Protein AF-A0A958UMC2-F1 (afdb_monomer)

Nearest PDB structures (foldseek):
  6tav-assembly1_B  TM=2.657E-01  e=3.139E-02  Homo sapiens
  4ziq-assembly1_A-2  TM=2.762E-01  e=7.095E-02  Escherichia coli K-12
  2yn3-assembly1_A  TM=3.071E-01  e=1.869E-01  Salmonella enterica subsp. enterica serovar Typhimurium str. LT2
  6tpu-assembly2_B  TM=2.311E-01  e=1.869E-01  Homo sapiens
  7ne1-assembly1_B  TM=2.227E-01  e=1.869E-01  Mus musculus

Sequence (307 aa):
MKTKILYTAFLLVLFFQMGCTEPYVIETVGYESVLVVESTITDEMKPQVVKLSRTSTLDNADVLTEYNASVTVVGNNGDNFSFSQDNETGFYVSNQSFSAQPNVSYTLKIVTQDGKQYTSSAVTLPPSVEMDEVFGERIVSPTEGKDGVQVLVNTEDPTGNAKYFRYEYEETYKIVAPNPSPYTAEIINFDDEWYTFDVILTPREPEIICYSTEYSTGINQTATTELNENRVVRFPVNYLSKLDAKMQTRYSILVKQYVQSVEAYTFYKIVKELGSVGSLLSQGQPGYVTGNMVSEANPNEKVLGFF

Mean predicted aligned error: 9.85 Å

Foldseek 3Di:
DVVVVVVVVVVVVVVVVPDDDDPPDPDPDDDDWFKAWAFDAAQDQFWGWIWIFIDDPPVDPDTGGFADKWKWKAKPVGDIWTWDQDPPPRITTTPGGDHADAPIWIKMWIQGPVGWIKIFDTDGAFDDWDWDDWDWDADDDPPVVAGFIFIWTKTADPPLRQWKKWKKKKKKAKDFDPDFDQWDWDWPPQDPVVRDTDIDTDGDDTDGIDMDMDIDDAIQMDGCPPPPGSMDGGRTDDTDGPPHSRPPPDMDMDMDMGRDDPLVRVLSVLVRVQVVPPDPPDNPPNDQRDERMATPVDRPRHHHYYD

Structure (mmCIF, N/CA/C/O backbone):
data_AF-A0A958UMC2-F1
#
_entry.id   AF-A0A958UMC2-F1
#
loop_
_atom_site.group_PDB
_atom_site.id
_atom_site.type_symbol
_atom_site.label_atom_id
_atom_site.label_alt_id
_atom_site.label_comp_id
_atom_site.label_asym_id
_atom_site.label_entity_id
_atom_site.label_seq_id
_atom_site.pdbx_PDB_ins_code
_atom_site.Cartn_x
_atom_site.Cartn_y
_atom_site.Cartn_z
_atom_site.occupancy
_atom_site.B_iso_or_equiv
_atom_site.auth_seq_id
_atom_site.auth_comp_id
_atom_site.auth_asym_id
_atom_site.auth_atom_id
_atom_site.pdbx_PDB_model_num
ATOM 1 N N . MET A 1 1 ? -25.222 57.456 -44.351 1.00 58.03 1 MET A N 1
ATOM 2 C CA . MET A 1 1 ? -25.595 57.518 -42.915 1.00 58.03 1 MET A CA 1
ATOM 3 C C . MET A 1 1 ? -25.820 56.142 -42.293 1.00 58.03 1 MET A C 1
ATOM 5 O O . MET A 1 1 ? -25.198 55.879 -41.276 1.00 58.03 1 MET A O 1
ATOM 9 N N . LYS A 1 2 ? -26.617 55.245 -42.899 1.00 61.38 2 LYS A N 1
ATOM 10 C CA . LYS A 1 2 ? -26.928 53.911 -42.336 1.00 61.38 2 LYS A CA 1
ATOM 11 C C . LYS A 1 2 ? -25.700 53.021 -42.065 1.00 61.38 2 LYS A C 1
ATOM 13 O O . LYS A 1 2 ? -25.634 52.394 -41.019 1.00 61.38 2 LYS A O 1
ATOM 18 N N . THR A 1 3 ? -24.692 53.041 -42.938 1.00 64.38 3 THR A N 1
ATOM 19 C CA . THR A 1 3 ? -23.451 52.261 -42.767 1.00 64.38 3 THR A CA 1
ATOM 20 C C . THR A 1 3 ? -22.603 52.750 -41.592 1.00 64.38 3 THR A C 1
ATOM 22 O O . THR A 1 3 ? -22.096 51.938 -40.834 1.00 64.38 3 THR A O 1
ATOM 25 N N . LYS A 1 4 ? -22.502 54.072 -41.378 1.00 71.62 4 LYS A N 1
ATOM 26 C CA . LYS A 1 4 ? -21.743 54.639 -40.247 1.00 71.62 4 LYS A CA 1
ATOM 27 C C . LYS A 1 4 ? -22.374 54.294 -38.893 1.00 71.62 4 LYS A C 1
ATOM 29 O O . LYS A 1 4 ? -21.633 54.021 -37.964 1.00 71.62 4 LYS A O 1
ATOM 34 N N . ILE A 1 5 ? -23.709 54.251 -38.820 1.00 76.44 5 ILE A N 1
ATOM 35 C CA . ILE A 1 5 ? -24.464 53.849 -37.618 1.00 76.44 5 ILE A CA 1
ATOM 36 C C . ILE A 1 5 ? -24.268 52.356 -37.315 1.00 76.44 5 ILE A C 1
ATOM 38 O O . ILE A 1 5 ? -24.163 51.970 -36.156 1.00 76.44 5 ILE A O 1
ATOM 42 N N . LEU A 1 6 ? -24.175 51.519 -38.354 1.00 76.88 6 LEU A N 1
ATOM 43 C CA . LEU A 1 6 ? -23.917 50.088 -38.198 1.00 76.88 6 LEU A CA 1
ATOM 44 C C . LEU A 1 6 ? -22.504 49.822 -37.653 1.00 76.88 6 LEU A C 1
ATOM 46 O O . LEU A 1 6 ? -22.342 49.005 -36.753 1.00 76.88 6 LEU A O 1
ATOM 50 N N . TYR A 1 7 ? -21.494 50.552 -38.142 1.00 78.81 7 TYR A N 1
ATOM 51 C CA . TYR A 1 7 ? -20.122 50.433 -37.639 1.00 78.81 7 TYR A CA 1
ATOM 52 C C . TYR A 1 7 ? -19.973 50.944 -36.202 1.00 78.81 7 TYR A C 1
ATOM 54 O O . TYR A 1 7 ? -19.285 50.301 -35.415 1.00 78.81 7 TYR A O 1
ATOM 62 N N . THR A 1 8 ? -20.635 52.043 -35.818 1.00 79.88 8 THR A N 1
ATOM 63 C CA . THR A 1 8 ? -20.623 52.494 -34.415 1.00 79.88 8 THR A CA 1
ATOM 64 C C . THR A 1 8 ? -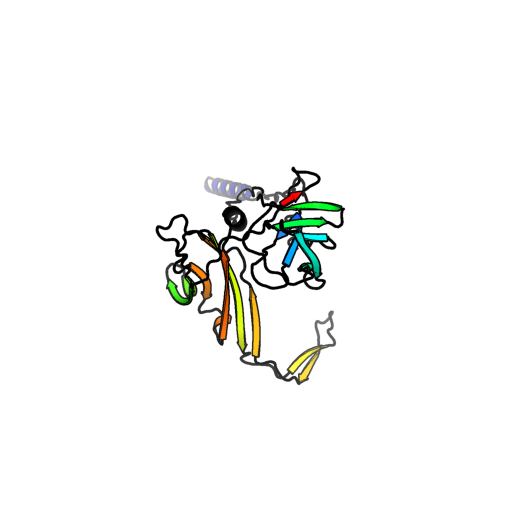21.381 51.549 -33.490 1.00 79.88 8 THR A C 1
ATOM 66 O O . THR A 1 8 ? -20.910 51.312 -32.384 1.00 79.88 8 THR A O 1
ATOM 69 N N . ALA A 1 9 ? -22.497 50.958 -33.929 1.00 81.56 9 ALA A N 1
ATOM 70 C CA . ALA A 1 9 ? -23.203 49.939 -33.149 1.00 81.56 9 ALA A CA 1
ATOM 71 C C . ALA A 1 9 ? -22.350 48.672 -32.956 1.00 81.56 9 ALA A C 1
ATOM 73 O O . ALA A 1 9 ? -22.287 48.138 -31.852 1.00 81.56 9 ALA A O 1
ATOM 74 N N . PHE A 1 10 ? -21.636 48.233 -33.997 1.00 81.25 10 PHE A N 1
ATOM 75 C CA . PHE A 1 10 ? -20.725 47.089 -33.916 1.00 81.25 10 PHE A CA 1
ATOM 76 C C . PHE A 1 10 ? -19.535 47.357 -32.980 1.00 81.25 10 PHE A C 1
ATOM 78 O O . PHE A 1 10 ? -19.178 46.502 -32.174 1.00 81.25 10 PHE A O 1
ATOM 85 N N . LEU A 1 11 ? -18.968 48.568 -33.024 1.00 79.75 11 LEU A N 1
ATOM 86 C CA . LEU A 1 11 ? -17.875 48.974 -32.135 1.00 79.75 11 LEU A CA 1
ATOM 87 C C . LEU A 1 11 ? -18.323 49.062 -30.663 1.00 79.75 11 LEU A C 1
ATOM 89 O O . LEU A 1 11 ? -17.559 48.711 -29.768 1.00 79.75 11 LEU A O 1
ATOM 93 N N . LEU A 1 12 ? -19.568 49.489 -30.414 1.00 78.88 12 LEU A N 1
ATOM 94 C CA . LEU A 1 12 ? -20.142 49.565 -29.067 1.00 78.88 12 LEU A CA 1
ATOM 95 C C . LEU A 1 12 ? -20.364 48.166 -28.470 1.00 78.88 12 LEU A C 1
ATOM 97 O O . LEU A 1 12 ? -20.070 47.947 -27.300 1.00 78.88 12 LEU A O 1
ATOM 101 N N . VAL A 1 13 ? -20.827 47.207 -29.280 1.00 78.88 13 VAL A N 1
ATOM 102 C CA . VAL A 1 13 ? -21.007 45.803 -28.863 1.00 78.88 13 VAL A CA 1
ATOM 103 C C . VAL A 1 13 ? -19.663 45.128 -28.572 1.00 78.88 13 VAL A C 1
ATOM 105 O O . VAL A 1 13 ? -19.578 44.347 -27.627 1.00 78.88 13 VAL A O 1
ATOM 108 N N . LEU A 1 14 ? -18.602 45.467 -29.315 1.00 73.38 14 LEU A N 1
ATOM 109 C CA . LEU A 1 14 ? -17.248 44.987 -29.017 1.00 73.38 14 LEU A CA 1
ATOM 110 C C . LEU A 1 14 ? -16.717 45.515 -27.673 1.00 73.38 14 LEU A C 1
ATOM 112 O O . LEU A 1 14 ? -16.013 44.794 -26.974 1.00 73.38 14 LEU A O 1
ATOM 116 N N . PHE A 1 15 ? -17.079 46.742 -27.287 1.00 69.50 15 PHE A N 1
ATOM 117 C CA . PHE A 1 15 ? -16.660 47.332 -26.010 1.00 69.50 15 PHE A CA 1
ATOM 118 C C . PHE A 1 15 ? -17.326 46.669 -24.792 1.00 69.50 15 PHE A C 1
ATOM 120 O O . PHE A 1 15 ? -16.710 46.587 -23.733 1.00 69.50 15 PHE A O 1
ATOM 127 N N . PHE A 1 16 ? -18.543 46.132 -24.940 1.00 65.88 16 PHE A N 1
ATOM 128 C CA . PHE A 1 16 ? -19.238 45.398 -23.871 1.00 65.88 16 PHE A CA 1
ATOM 129 C C . PHE A 1 16 ? -18.662 44.000 -23.590 1.00 65.88 16 PHE A C 1
ATOM 131 O O . PHE A 1 16 ? -19.038 43.379 -22.601 1.00 65.88 16 PHE A O 1
ATOM 138 N N . GLN A 1 17 ? -17.748 43.506 -24.431 1.00 69.31 17 GLN A N 1
ATOM 139 C CA . GLN A 1 17 ? -17.068 42.219 -24.236 1.00 69.31 17 GLN A CA 1
ATOM 140 C C . GLN A 1 17 ? -15.783 42.352 -23.393 1.00 69.31 17 GLN A C 1
ATOM 142 O O . GLN A 1 17 ? -15.176 41.343 -23.048 1.00 69.31 17 GLN A O 1
ATOM 147 N N . MET A 1 18 ? -15.367 43.572 -23.022 1.00 68.19 18 MET A N 1
ATOM 148 C CA . MET A 1 18 ? -14.237 43.811 -22.111 1.00 68.19 18 MET A CA 1
ATOM 149 C C . MET A 1 18 ? -14.703 43.852 -20.649 1.00 68.19 18 MET A C 1
ATOM 151 O O . MET A 1 18 ? -14.524 44.844 -19.947 1.00 68.19 18 MET A O 1
ATOM 155 N N . GLY A 1 19 ? -15.350 42.782 -20.191 1.00 71.31 19 GLY A N 1
ATOM 156 C CA . GLY A 1 19 ? -15.584 42.565 -18.767 1.00 71.31 19 GLY A CA 1
ATOM 157 C C . GLY A 1 19 ? -14.367 41.876 -18.161 1.00 71.31 19 GLY A C 1
ATOM 158 O O . GLY A 1 19 ? -14.073 40.739 -18.521 1.00 71.31 19 GLY A O 1
ATOM 159 N N . CYS A 1 20 ? -13.656 42.539 -17.250 1.00 69.81 20 CYS A N 1
ATOM 160 C CA . CYS A 1 20 ? -12.701 41.847 -16.391 1.00 69.81 20 CYS A CA 1
ATOM 161 C C . CYS A 1 20 ? -13.491 40.913 -15.471 1.00 69.81 20 CYS A C 1
ATOM 163 O O . CYS A 1 20 ? -14.292 41.371 -14.659 1.00 69.81 20 CYS A O 1
ATOM 165 N N . THR A 1 21 ? -13.289 39.608 -15.608 1.00 69.00 21 THR A N 1
ATOM 166 C CA . THR A 1 21 ? -13.751 38.652 -14.605 1.00 69.00 21 THR A CA 1
ATOM 167 C C . THR A 1 21 ? -12.791 38.736 -13.428 1.00 69.00 21 THR A C 1
ATOM 169 O O . THR A 1 21 ? -11.626 38.360 -13.565 1.00 69.00 21 THR A O 1
ATOM 172 N N . GLU A 1 22 ? -13.245 39.257 -12.291 1.00 67.75 22 GLU A N 1
ATOM 173 C CA . GLU A 1 22 ? -12.471 39.131 -11.058 1.00 67.75 22 GLU A CA 1
ATOM 174 C C . GLU A 1 22 ? -12.405 37.646 -10.676 1.00 67.75 22 GLU A C 1
ATOM 176 O O . GLU A 1 22 ? -13.447 36.978 -10.651 1.00 67.75 22 GLU A O 1
ATOM 181 N N . PRO A 1 23 ? -11.205 37.090 -10.432 1.00 62.16 23 PRO A N 1
ATOM 182 C CA . PRO A 1 23 ? -11.093 35.724 -9.955 1.00 62.16 23 PRO A CA 1
ATOM 183 C C . PRO A 1 23 ? -11.782 35.626 -8.594 1.00 62.16 23 PRO A C 1
ATOM 185 O O . PRO A 1 23 ? -11.454 36.358 -7.661 1.00 62.16 23 PRO A O 1
ATOM 188 N N . TYR A 1 24 ? -12.753 34.722 -8.489 1.00 68.38 24 TYR A N 1
ATOM 189 C CA . TYR A 1 24 ? -13.383 34.405 -7.217 1.00 68.38 24 TYR A CA 1
ATOM 190 C C . TYR A 1 24 ? -12.339 33.738 -6.317 1.00 68.38 24 TYR A C 1
ATOM 192 O O . TYR A 1 24 ? -11.907 32.617 -6.591 1.00 68.38 24 TYR A O 1
ATOM 200 N N . VAL A 1 25 ? -11.913 34.432 -5.263 1.00 60.81 25 VAL A N 1
ATOM 201 C CA . VAL A 1 25 ? -11.053 33.842 -4.236 1.00 60.81 25 VAL A CA 1
ATOM 202 C C . VAL A 1 25 ? -11.933 32.900 -3.424 1.00 60.81 25 VAL A C 1
ATOM 204 O O . VAL A 1 25 ? -12.865 33.339 -2.752 1.00 60.81 25 VAL A O 1
ATOM 207 N N . ILE A 1 26 ? -11.680 31.595 -3.525 1.00 59.00 26 ILE A N 1
ATOM 208 C CA . ILE A 1 26 ? -12.353 30.623 -2.666 1.00 59.00 26 ILE A CA 1
ATOM 209 C C . ILE A 1 26 ? -11.808 30.830 -1.255 1.00 59.00 26 ILE A C 1
ATOM 211 O O . ILE A 1 26 ? -10.740 30.336 -0.911 1.00 59.00 26 ILE A O 1
ATOM 215 N N . GLU A 1 27 ? -12.536 31.579 -0.433 1.00 53.03 27 GLU A N 1
ATOM 216 C CA . GLU A 1 27 ? -12.272 31.617 1.000 1.00 53.03 27 GLU A CA 1
ATOM 217 C C . GLU A 1 27 ? -12.625 30.243 1.582 1.00 53.03 27 GLU A C 1
ATOM 219 O O . GLU A 1 27 ? -13.790 29.836 1.614 1.00 53.03 27 GLU A O 1
ATOM 224 N N . THR A 1 28 ? -11.614 29.489 2.015 1.00 55.94 28 THR A N 1
ATOM 225 C CA . THR A 1 28 ? -11.825 28.228 2.726 1.00 55.94 28 THR A CA 1
ATOM 226 C C . THR A 1 28 ? -12.449 28.538 4.085 1.00 55.94 28 THR A C 1
ATOM 228 O O . THR A 1 28 ? -11.763 28.948 5.023 1.00 55.94 28 THR A O 1
ATOM 231 N N . VAL A 1 29 ? -13.765 28.377 4.197 1.00 54.19 29 VAL A N 1
ATOM 232 C CA . VAL A 1 29 ? -14.485 28.559 5.459 1.00 54.19 29 VAL A CA 1
ATOM 233 C C . VAL A 1 29 ? -14.096 27.422 6.407 1.00 54.19 29 VAL A C 1
ATOM 235 O O . VAL A 1 29 ? -14.585 26.308 6.262 1.00 54.19 29 VAL A O 1
ATOM 238 N N . GLY A 1 30 ? -13.211 27.710 7.365 1.00 64.69 30 GLY A N 1
ATOM 239 C CA . GLY A 1 30 ? -12.845 26.818 8.470 1.00 64.69 30 GLY A CA 1
ATOM 240 C C . GLY A 1 30 ? -12.116 25.541 8.041 1.00 64.69 30 GLY A C 1
ATOM 241 O O . GLY A 1 30 ? -12.739 24.524 7.754 1.00 64.69 30 GLY A O 1
ATOM 242 N N . TYR A 1 31 ? -10.783 25.562 8.063 1.00 70.38 31 TYR A N 1
ATOM 243 C CA . TYR A 1 31 ? -9.988 24.339 7.965 1.00 70.38 31 TYR A CA 1
ATOM 244 C C . TYR A 1 31 ? -9.922 23.653 9.337 1.00 70.38 31 TYR A C 1
ATOM 246 O O . TYR A 1 31 ? -9.455 24.234 10.318 1.00 70.38 31 TYR A O 1
ATOM 254 N N . GLU A 1 32 ? -10.394 22.411 9.393 1.00 76.94 32 GLU A N 1
ATOM 255 C CA . GLU A 1 32 ? -10.213 21.509 10.527 1.00 76.94 32 GLU A CA 1
ATOM 256 C C . GLU A 1 32 ? -9.166 20.461 10.138 1.00 76.94 32 GLU A C 1
ATOM 258 O O . GLU A 1 32 ? -9.334 19.736 9.153 1.00 76.94 32 GLU A O 1
ATOM 263 N N . SER A 1 33 ? -8.073 20.395 10.899 1.00 84.62 33 SER A N 1
ATOM 264 C CA . SER A 1 33 ? -7.033 19.388 10.692 1.00 84.62 33 SER A CA 1
ATOM 265 C C . SER A 1 33 ? -7.517 18.038 11.214 1.00 84.62 33 SER A C 1
ATOM 267 O O . SER A 1 33 ? -7.684 17.847 12.421 1.00 84.62 33 SER A O 1
ATOM 269 N N . VAL A 1 34 ? -7.748 17.100 10.301 1.00 89.50 34 VAL A N 1
ATOM 270 C CA . VAL A 1 34 ? -8.303 15.778 10.598 1.00 89.50 34 VAL A CA 1
ATOM 271 C C . VAL A 1 34 ? -7.194 14.736 10.527 1.00 89.50 34 VAL A C 1
ATOM 273 O O . VAL A 1 34 ? -6.396 14.748 9.590 1.00 89.50 34 VAL A O 1
ATOM 276 N N . LEU A 1 35 ? -7.140 13.839 11.518 1.00 92.31 35 LEU A N 1
ATOM 277 C CA . LEU A 1 35 ? -6.233 12.690 11.493 1.00 92.31 35 LEU A CA 1
ATOM 278 C C . LEU A 1 35 ? -6.680 11.705 10.410 1.00 92.31 35 LEU A C 1
ATOM 280 O O . LEU A 1 35 ? -7.852 11.334 10.347 1.00 92.31 35 LEU A O 1
ATOM 284 N N . VAL A 1 36 ? -5.731 11.285 9.584 1.00 92.44 36 VAL A N 1
ATOM 285 C CA . VAL A 1 36 ? -5.880 10.283 8.534 1.00 92.44 36 VAL A CA 1
ATOM 286 C C . VAL A 1 36 ? -5.070 9.054 8.934 1.00 92.44 36 VAL A C 1
ATOM 288 O O . VAL A 1 36 ? -3.871 9.144 9.200 1.00 92.44 36 VAL A O 1
ATOM 291 N N . VAL A 1 37 ? -5.736 7.905 8.986 1.00 94.44 37 VAL A N 1
ATOM 292 C CA . VAL A 1 37 ? -5.152 6.620 9.372 1.00 94.44 37 VAL A CA 1
ATOM 293 C C . VAL A 1 37 ? -5.225 5.661 8.191 1.00 94.44 37 VAL A C 1
ATOM 295 O O . VAL A 1 37 ? -6.306 5.307 7.727 1.00 94.44 37 VAL A O 1
ATOM 298 N N . GLU A 1 38 ? -4.077 5.203 7.711 1.00 92.44 38 GLU A N 1
ATOM 299 C CA . GLU A 1 38 ? -4.001 4.142 6.709 1.00 92.44 38 GLU A CA 1
ATOM 300 C C . GLU A 1 38 ? -3.275 2.947 7.319 1.00 92.44 38 GLU A C 1
ATOM 302 O O . GLU A 1 38 ? -2.087 3.009 7.645 1.00 92.44 38 GLU A O 1
ATOM 307 N N . SER A 1 39 ? -3.998 1.845 7.494 1.00 92.06 39 SER A N 1
ATOM 308 C CA . SER A 1 39 ? -3.430 0.598 7.987 1.00 92.06 39 SER A CA 1
ATOM 309 C C . SER A 1 39 ? -4.042 -0.587 7.251 1.00 92.06 39 SER A C 1
ATOM 311 O O . SER A 1 39 ? -5.193 -0.567 6.827 1.00 92.06 39 SER A O 1
ATOM 313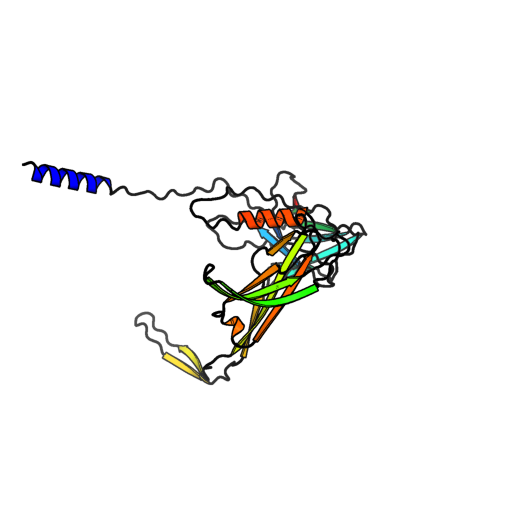 N N . THR A 1 40 ? -3.242 -1.623 7.038 1.00 93.25 40 THR A N 1
ATOM 314 C CA . THR A 1 40 ? -3.714 -2.923 6.566 1.00 93.25 40 THR A CA 1
ATOM 315 C C . THR A 1 40 ? -2.856 -3.966 7.259 1.00 93.25 40 THR A C 1
ATOM 317 O O . THR A 1 40 ? -1.706 -4.186 6.881 1.00 93.25 40 THR A O 1
ATOM 320 N N . ILE A 1 41 ? -3.405 -4.581 8.304 1.00 94.88 41 ILE A N 1
ATOM 321 C CA . ILE A 1 41 ? -2.752 -5.690 8.998 1.00 94.88 41 ILE A CA 1
ATOM 322 C C . ILE A 1 41 ? -3.091 -6.986 8.268 1.00 94.88 41 ILE A C 1
ATOM 324 O O . ILE A 1 41 ? -4.249 -7.250 7.952 1.00 94.88 41 ILE A O 1
ATOM 328 N N . THR A 1 42 ? -2.069 -7.788 7.995 1.00 95.00 42 THR A N 1
ATOM 329 C CA . THR A 1 42 ? -2.182 -9.006 7.181 1.00 95.00 42 THR A CA 1
ATOM 330 C C . THR A 1 42 ? -1.945 -10.269 8.005 1.00 95.00 42 THR A C 1
ATOM 332 O O . THR A 1 42 ? -1.447 -10.219 9.131 1.00 95.00 42 THR A O 1
ATOM 335 N N . ASP A 1 43 ? -2.293 -11.417 7.434 1.00 94.06 43 ASP A N 1
ATOM 336 C CA . ASP A 1 43 ? -1.969 -12.756 7.934 1.00 94.06 43 ASP A CA 1
ATOM 337 C C . ASP A 1 43 ? -0.535 -13.205 7.573 1.00 94.06 43 ASP A C 1
ATOM 339 O O . ASP A 1 43 ? -0.118 -14.315 7.904 1.00 94.06 43 ASP A O 1
ATOM 343 N N . GLU A 1 44 ? 0.264 -12.328 6.962 1.00 94.62 44 GLU A N 1
ATOM 344 C CA . GLU A 1 44 ? 1.675 -12.569 6.675 1.00 94.62 44 GLU A CA 1
ATOM 345 C C . GLU A 1 44 ? 2.555 -12.259 7.896 1.00 94.62 44 GLU A C 1
ATOM 347 O O . GLU A 1 44 ? 2.400 -11.227 8.552 1.00 94.62 44 GLU A O 1
ATOM 352 N N . MET A 1 45 ? 3.517 -13.136 8.196 1.00 96.69 45 MET A N 1
ATOM 353 C CA . MET A 1 45 ? 4.446 -12.966 9.318 1.00 96.69 45 MET A CA 1
ATOM 354 C C . MET A 1 45 ? 5.546 -11.948 8.986 1.00 96.69 45 MET A C 1
ATOM 356 O O . MET A 1 45 ? 6.639 -12.320 8.557 1.00 96.69 45 MET A O 1
ATOM 360 N N . LYS A 1 46 ? 5.266 -10.659 9.194 1.00 96.38 46 LYS A N 1
ATOM 361 C CA . LYS A 1 46 ? 6.200 -9.558 8.903 1.00 96.38 46 LYS A CA 1
ATOM 362 C C . LYS A 1 46 ? 6.009 -8.368 9.849 1.00 96.38 46 LYS A C 1
ATOM 364 O O . LYS A 1 46 ? 5.022 -8.336 10.589 1.00 96.38 46 LYS A O 1
ATOM 369 N N . PRO A 1 47 ? 6.923 -7.380 9.852 1.00 96.69 47 PRO A N 1
ATOM 370 C CA . PRO A 1 47 ? 6.642 -6.087 10.457 1.00 96.69 47 PRO A CA 1
ATOM 371 C C . PRO A 1 47 ? 5.452 -5.443 9.741 1.00 96.69 47 PRO A C 1
ATOM 373 O O . PRO A 1 47 ? 5.467 -5.268 8.522 1.00 96.69 47 PRO A O 1
ATOM 376 N N . GLN A 1 48 ? 4.404 -5.137 10.494 1.00 97.00 48 GLN A N 1
ATOM 377 C CA . GLN A 1 48 ? 3.203 -4.497 9.968 1.00 97.00 48 GLN A CA 1
ATOM 378 C C . GLN A 1 48 ? 3.375 -2.977 10.024 1.00 97.00 48 GLN A C 1
ATOM 380 O O . GLN A 1 48 ? 4.145 -2.464 10.841 1.00 97.00 48 GLN A O 1
ATOM 385 N N . VAL A 1 49 ? 2.653 -2.254 9.168 1.00 96.62 49 VAL A N 1
ATOM 386 C CA . VAL A 1 49 ? 2.822 -0.805 8.996 1.00 96.62 49 VAL A CA 1
ATOM 387 C C . VAL A 1 49 ? 1.502 -0.070 9.224 1.00 96.62 49 VAL A C 1
ATOM 389 O O . VAL A 1 49 ? 0.441 -0.494 8.763 1.00 96.62 49 VAL A O 1
ATOM 392 N N . VAL A 1 50 ? 1.583 1.057 9.924 1.00 97.00 50 VAL A N 1
ATOM 393 C CA . VAL A 1 50 ? 0.508 2.035 10.102 1.00 97.00 50 VAL A CA 1
ATOM 394 C C . VAL A 1 50 ? 1.035 3.386 9.629 1.00 97.00 50 VAL A C 1
ATOM 396 O O . VAL A 1 50 ? 2.078 3.852 10.086 1.00 97.00 50 VAL A O 1
ATOM 399 N N . LYS A 1 51 ? 0.327 4.033 8.709 1.00 95.50 51 LYS A N 1
ATOM 400 C CA . LYS A 1 51 ? 0.665 5.376 8.236 1.00 95.50 51 LYS A CA 1
ATOM 401 C C . LYS A 1 51 ? -0.309 6.366 8.851 1.00 95.50 51 LYS A C 1
ATOM 403 O O . LYS A 1 51 ? -1.523 6.176 8.768 1.00 95.50 51 LYS A O 1
ATOM 408 N N . LEU A 1 52 ? 0.234 7.409 9.467 1.00 95.62 52 LEU A N 1
ATOM 409 C CA . LEU A 1 52 ? -0.539 8.481 10.078 1.00 95.62 52 LEU A CA 1
ATOM 410 C C . LEU A 1 52 ? -0.204 9.799 9.394 1.00 95.62 52 LEU A C 1
ATOM 412 O O . LEU A 1 52 ? 0.966 10.160 9.255 1.00 95.62 52 LEU A O 1
ATOM 416 N N . SER A 1 53 ? -1.233 10.526 8.989 1.00 93.81 53 SER A N 1
ATOM 417 C CA . SER A 1 53 ? -1.092 11.852 8.399 1.00 93.81 53 SER A CA 1
ATOM 418 C C . SER A 1 53 ? -2.242 12.766 8.809 1.00 93.81 53 SER A C 1
ATOM 420 O O . SER A 1 53 ? -3.189 12.355 9.479 1.00 93.81 53 SER A O 1
ATOM 422 N N . ARG A 1 54 ? -2.149 14.038 8.441 1.00 91.19 54 ARG A N 1
ATOM 423 C CA . ARG A 1 54 ? -3.178 15.055 8.635 1.00 91.19 54 ARG A CA 1
ATOM 424 C C . ARG A 1 54 ? -3.639 15.565 7.281 1.00 91.19 54 ARG A C 1
ATOM 426 O O . ARG A 1 54 ? -2.849 15.674 6.344 1.00 91.19 54 ARG A O 1
ATOM 433 N N . THR A 1 55 ? -4.920 15.911 7.188 1.00 87.31 55 THR A N 1
ATOM 434 C CA . THR A 1 55 ? -5.434 16.651 6.029 1.00 87.31 55 THR A CA 1
ATOM 435 C C . THR A 1 55 ? -4.682 17.969 5.875 1.00 87.31 55 THR A C 1
ATOM 437 O O . THR A 1 55 ? -4.246 18.539 6.868 1.00 87.31 55 THR A O 1
ATOM 440 N N . SER A 1 56 ? -4.543 18.489 4.661 1.00 83.00 56 SER A N 1
ATOM 441 C CA . SER A 1 56 ? -3.980 19.817 4.391 1.00 83.00 56 SER A CA 1
ATOM 442 C C . SER A 1 56 ? -5.051 20.747 3.811 1.00 83.00 56 SER A C 1
ATOM 444 O O . SER A 1 56 ? -6.158 20.319 3.469 1.00 83.00 56 SER A O 1
ATOM 446 N N . THR A 1 57 ? -4.760 22.047 3.759 1.00 78.62 57 THR A N 1
ATOM 447 C CA . THR A 1 57 ? -5.583 22.997 3.002 1.00 78.62 57 THR A CA 1
ATOM 448 C C . THR A 1 57 ? -5.407 22.760 1.504 1.00 78.62 57 THR A C 1
ATOM 450 O O . THR A 1 57 ? -4.399 22.209 1.076 1.00 78.62 57 THR A O 1
ATOM 453 N N . LEU A 1 58 ? -6.363 23.216 0.690 1.00 69.38 58 LEU A N 1
ATOM 454 C CA . LEU A 1 58 ? -6.297 23.055 -0.768 1.00 69.38 58 LEU A CA 1
ATOM 455 C C . LEU A 1 58 ? -5.030 23.677 -1.384 1.00 69.38 58 LEU A C 1
ATOM 457 O O . LEU A 1 58 ? -4.507 23.160 -2.366 1.00 69.38 58 LEU A O 1
ATOM 461 N N . ASP A 1 59 ? -4.528 24.757 -0.783 1.00 74.50 59 ASP A N 1
ATOM 462 C CA . ASP A 1 59 ? -3.327 25.464 -1.2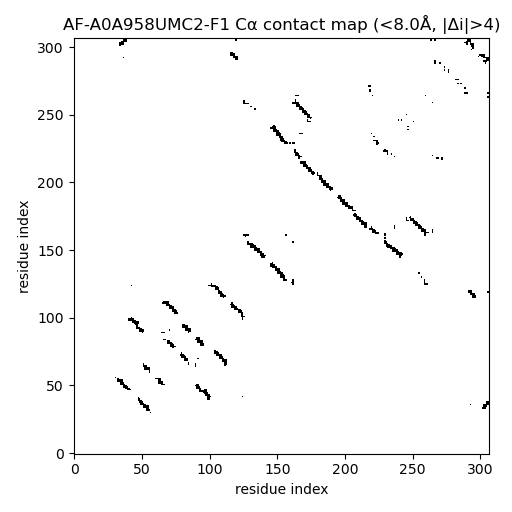40 1.00 74.50 59 ASP A CA 1
ATOM 463 C C . ASP A 1 59 ? -2.023 24.727 -0.898 1.00 74.50 59 ASP A C 1
ATOM 465 O O . ASP A 1 59 ? -0.958 25.100 -1.389 1.00 74.50 59 ASP A O 1
ATOM 469 N N . ASN A 1 60 ? -2.090 23.698 -0.046 1.00 75.06 60 ASN A N 1
ATOM 470 C CA . ASN A 1 60 ? -0.940 22.911 0.365 1.00 75.06 60 ASN A CA 1
ATOM 471 C C . ASN A 1 60 ? -1.060 21.469 -0.149 1.00 75.06 60 ASN A C 1
ATOM 473 O O . ASN A 1 60 ? -1.840 20.665 0.365 1.00 75.06 60 ASN A O 1
ATOM 477 N N . ALA A 1 61 ? -0.247 21.149 -1.155 1.00 69.62 61 ALA A N 1
ATOM 478 C CA . ALA A 1 61 ? -0.192 19.825 -1.767 1.00 69.62 61 ALA A CA 1
ATOM 479 C C . ALA A 1 61 ? 0.644 18.803 -0.970 1.00 69.62 61 ALA A C 1
ATOM 481 O O . ALA A 1 61 ? 0.659 17.626 -1.334 1.00 69.62 61 ALA A O 1
ATOM 482 N N . ASP A 1 62 ? 1.339 19.225 0.089 1.00 79.69 62 ASP A N 1
ATOM 483 C CA . ASP A 1 62 ? 2.215 18.346 0.857 1.00 79.69 62 ASP A CA 1
ATOM 484 C C . ASP A 1 62 ? 1.415 17.412 1.775 1.00 79.69 62 ASP A C 1
ATOM 486 O O . ASP A 1 62 ? 0.446 17.805 2.433 1.00 79.69 62 ASP A O 1
ATOM 490 N N . VAL A 1 63 ? 1.866 16.158 1.869 1.00 79.44 63 VAL A N 1
ATOM 491 C CA . VAL A 1 63 ? 1.340 15.193 2.839 1.00 79.44 63 VAL A CA 1
ATOM 492 C C . VAL A 1 63 ? 1.920 15.512 4.215 1.00 79.44 63 VAL A C 1
ATOM 494 O O . VAL A 1 63 ? 3.124 15.404 4.440 1.00 79.44 63 VAL A O 1
ATOM 497 N N . LEU A 1 64 ? 1.054 15.883 5.156 1.00 89.31 64 LEU A N 1
ATOM 498 C CA . LEU A 1 64 ? 1.450 16.218 6.522 1.00 89.31 64 LEU A CA 1
ATOM 499 C C . LEU A 1 64 ? 1.517 14.949 7.382 1.00 89.31 64 LEU A C 1
ATOM 501 O O . LEU A 1 64 ? 0.507 14.529 7.939 1.00 89.31 64 LEU A O 1
ATOM 505 N N . THR A 1 65 ? 2.683 14.314 7.486 1.00 92.25 65 THR A N 1
ATOM 506 C CA . THR A 1 65 ? 2.877 13.131 8.348 1.00 92.25 65 THR A CA 1
ATOM 507 C C . THR A 1 65 ? 2.713 13.482 9.831 1.00 92.25 65 THR A C 1
ATOM 509 O O . THR A 1 65 ? 3.249 14.487 10.302 1.00 92.25 65 THR A O 1
ATOM 512 N N . GLU A 1 66 ? 1.999 12.641 10.584 1.00 93.12 66 GLU A N 1
ATOM 513 C CA . GLU A 1 66 ? 1.884 12.771 12.041 1.00 93.12 66 GLU A CA 1
ATOM 514 C C . GLU A 1 66 ? 3.107 12.118 12.705 1.00 93.12 66 GLU A C 1
ATOM 516 O O . GLU A 1 66 ? 3.342 10.921 12.542 1.00 93.12 66 GLU A O 1
ATOM 521 N N . TYR A 1 67 ? 3.888 12.895 13.459 1.00 93.81 67 TYR A N 1
ATOM 522 C CA . TYR A 1 67 ? 5.080 12.413 14.165 1.00 93.81 67 TYR A CA 1
ATOM 523 C C . TYR A 1 67 ? 4.842 12.240 15.666 1.00 93.81 67 TYR A C 1
ATOM 525 O O . TYR A 1 67 ? 3.969 12.876 16.254 1.00 93.81 67 TYR A O 1
ATOM 533 N N . ASN A 1 68 ? 5.663 11.398 16.303 1.00 93.88 68 ASN A N 1
ATOM 534 C CA . ASN A 1 68 ? 5.689 11.186 17.758 1.00 93.88 68 ASN A CA 1
ATOM 535 C C . ASN A 1 68 ? 4.370 10.694 18.394 1.00 93.88 68 ASN A C 1
ATOM 537 O O . ASN A 1 68 ? 4.173 10.849 19.600 1.00 93.88 68 ASN A O 1
ATOM 541 N N . ALA A 1 69 ? 3.469 10.086 17.622 1.00 95.69 69 ALA A N 1
ATOM 542 C CA . ALA A 1 69 ? 2.335 9.343 18.158 1.00 95.69 69 ALA A CA 1
ATOM 543 C C . ALA A 1 69 ? 2.763 7.992 18.767 1.00 95.69 69 ALA A C 1
ATOM 545 O O . ALA A 1 69 ? 3.719 7.357 18.325 1.00 95.69 69 ALA A O 1
ATOM 546 N N . SER A 1 70 ? 2.020 7.524 19.767 1.00 96.88 70 SER A N 1
ATOM 547 C CA . SER A 1 70 ? 2.079 6.149 20.263 1.00 96.88 70 SER A CA 1
ATOM 548 C C . SER A 1 70 ? 1.027 5.315 19.543 1.00 96.88 70 SER A C 1
ATOM 550 O O . SER A 1 70 ? -0.163 5.620 19.624 1.00 96.88 70 SER A O 1
ATOM 552 N N . VAL A 1 71 ? 1.459 4.272 18.837 1.00 97.81 71 VAL A N 1
ATOM 553 C CA . VAL A 1 71 ? 0.588 3.410 18.029 1.00 97.81 71 VAL A CA 1
ATOM 554 C C . VAL A 1 71 ? 0.659 1.984 18.550 1.00 97.81 71 VAL A C 1
ATOM 556 O O . VAL A 1 71 ? 1.737 1.445 18.813 1.00 97.81 71 VAL A O 1
ATOM 559 N N . THR A 1 72 ? -0.500 1.368 18.758 1.00 97.81 72 THR A N 1
ATOM 560 C CA . THR A 1 72 ? -0.601 0.025 19.330 1.00 97.81 72 THR A CA 1
ATOM 561 C C . THR A 1 72 ? -1.783 -0.736 18.741 1.00 97.81 72 THR A C 1
ATOM 563 O O . THR A 1 72 ? -2.883 -0.200 18.657 1.00 97.81 72 THR A O 1
ATOM 566 N N . VAL A 1 73 ? -1.582 -2.003 18.383 1.00 97.88 73 VAL A N 1
ATOM 567 C CA . VAL A 1 73 ? -2.654 -2.926 17.980 1.00 97.88 73 VAL A CA 1
ATOM 568 C C . VAL A 1 73 ? -2.890 -3.933 19.100 1.00 97.88 73 VAL A C 1
ATOM 570 O O . VAL A 1 73 ? -1.956 -4.596 19.547 1.00 97.88 73 VAL A O 1
ATOM 573 N N . VAL A 1 74 ? -4.136 -4.048 19.560 1.00 97.50 74 VAL A N 1
ATOM 574 C CA . VAL A 1 74 ? -4.537 -4.928 20.669 1.00 97.50 74 VAL A CA 1
ATOM 575 C C . VAL A 1 74 ? -5.491 -6.000 20.156 1.00 97.50 74 VAL A C 1
ATOM 577 O O . VAL A 1 74 ? -6.484 -5.674 19.510 1.00 97.50 74 VAL A O 1
ATOM 580 N N . GLY A 1 75 ? -5.207 -7.265 20.457 1.00 96.62 75 GLY A N 1
ATOM 581 C CA . GLY A 1 75 ? -6.089 -8.401 20.191 1.00 96.62 75 GLY A CA 1
ATOM 582 C C . GLY A 1 75 ? -6.983 -8.739 21.389 1.00 96.62 75 GLY A C 1
ATOM 583 O O . GLY A 1 75 ? -6.590 -8.584 22.547 1.00 96.62 75 GLY A O 1
ATOM 584 N N . ASN A 1 76 ? -8.188 -9.258 21.140 1.00 96.50 76 ASN A N 1
ATOM 585 C CA . ASN A 1 76 ? -9.092 -9.735 22.202 1.00 96.50 76 ASN A CA 1
ATOM 586 C C . ASN A 1 76 ? -8.589 -10.994 22.939 1.00 96.50 76 ASN A C 1
ATOM 588 O O . ASN A 1 76 ? -9.125 -11.352 23.986 1.00 96.50 76 ASN A O 1
ATOM 592 N N . ASN A 1 77 ? -7.562 -11.652 22.407 1.00 93.50 77 ASN A N 1
ATOM 593 C CA . ASN A 1 77 ? -6.834 -12.761 23.022 1.00 93.50 77 ASN A CA 1
ATOM 594 C C . ASN A 1 77 ? -5.743 -12.303 24.013 1.00 93.50 77 ASN A C 1
ATOM 596 O O . ASN A 1 77 ? -5.086 -13.148 24.618 1.00 93.50 77 ASN A O 1
ATOM 600 N N . GLY A 1 78 ? -5.555 -10.990 24.191 1.00 92.75 78 GLY A N 1
ATOM 601 C CA . GLY A 1 78 ? -4.511 -10.410 25.038 1.00 92.75 78 GLY A CA 1
ATOM 602 C C . GLY A 1 78 ? -3.241 -10.008 24.286 1.00 92.75 78 GLY A C 1
ATOM 603 O O . GLY A 1 78 ? -2.320 -9.492 24.919 1.00 92.75 78 GLY A O 1
ATOM 604 N N . ASP A 1 79 ? -3.191 -10.201 22.963 1.00 94.38 79 ASP A N 1
ATOM 605 C CA . ASP A 1 79 ? -2.077 -9.733 22.143 1.00 94.38 79 ASP A CA 1
ATOM 606 C C . ASP A 1 79 ? -1.957 -8.209 22.198 1.00 94.38 79 ASP A C 1
ATOM 608 O O . ASP A 1 79 ? -2.950 -7.476 22.183 1.00 94.38 79 ASP A O 1
ATOM 612 N N . ASN A 1 80 ? -0.719 -7.725 22.225 1.00 97.00 80 ASN A N 1
ATOM 613 C CA . ASN A 1 80 ? -0.415 -6.305 22.238 1.00 97.00 80 ASN A CA 1
ATOM 614 C C . ASN A 1 80 ? 0.849 -6.045 21.411 1.00 97.00 80 ASN A C 1
ATOM 616 O O . ASN A 1 80 ? 1.943 -6.476 21.780 1.00 97.00 80 ASN A O 1
ATOM 620 N N . PHE A 1 81 ? 0.684 -5.347 20.290 1.00 97.62 81 PHE A N 1
ATOM 621 C CA . PHE A 1 81 ? 1.749 -5.018 19.351 1.00 97.62 81 PHE A CA 1
ATOM 622 C C . PHE A 1 81 ? 1.981 -3.511 19.344 1.00 97.62 81 PHE A C 1
ATOM 624 O O . PHE A 1 81 ? 1.147 -2.749 18.857 1.00 97.62 81 PHE A O 1
ATOM 631 N N . SER A 1 82 ? 3.126 -3.079 19.866 1.00 97.75 82 SER A N 1
ATOM 632 C CA . SER A 1 82 ? 3.556 -1.679 19.803 1.00 97.75 82 SER A CA 1
ATOM 633 C C . SER A 1 82 ? 4.333 -1.393 18.520 1.00 97.75 82 SER A C 1
ATOM 635 O O . SER A 1 82 ? 5.044 -2.261 18.004 1.00 97.75 82 SER A O 1
ATOM 637 N N . PHE A 1 83 ? 4.216 -0.161 18.033 1.00 98.12 83 PHE A N 1
ATOM 638 C CA . PHE A 1 83 ? 4.868 0.312 16.817 1.00 98.12 83 PHE A CA 1
ATOM 639 C C . PHE A 1 83 ? 5.830 1.455 17.144 1.00 98.12 83 PHE A C 1
ATOM 641 O O . PHE A 1 83 ? 5.552 2.272 18.024 1.00 98.12 83 PHE A O 1
ATOM 648 N N . SER A 1 84 ? 6.938 1.521 16.412 1.00 97.31 84 SER A N 1
ATOM 649 C CA . SER A 1 84 ? 7.901 2.620 16.464 1.00 97.31 84 SER A CA 1
ATOM 650 C C . SER A 1 84 ? 7.903 3.370 15.142 1.00 97.31 84 SER A C 1
ATOM 652 O O . SER A 1 84 ? 7.729 2.772 14.081 1.00 97.31 84 SER A O 1
ATOM 654 N N . GLN A 1 85 ? 8.093 4.683 15.212 1.00 96.75 85 GLN A N 1
ATOM 655 C CA . GLN A 1 85 ? 8.203 5.513 14.023 1.00 96.75 85 GLN A CA 1
ATOM 656 C C . GLN A 1 85 ? 9.553 5.289 13.338 1.00 96.75 85 GLN A C 1
ATOM 658 O O . GLN A 1 85 ? 10.603 5.365 13.976 1.00 96.75 85 GLN A O 1
ATOM 663 N N . ASP A 1 86 ? 9.508 5.022 12.040 1.00 94.69 86 ASP A N 1
ATOM 664 C CA . ASP A 1 86 ? 10.670 4.943 11.172 1.00 94.69 86 ASP A CA 1
ATOM 665 C C . ASP A 1 86 ? 11.128 6.354 10.769 1.00 94.69 86 ASP A C 1
ATOM 667 O O . ASP A 1 86 ? 10.326 7.177 10.325 1.00 94.69 86 ASP A O 1
ATOM 671 N N . ASN A 1 87 ? 12.419 6.649 10.940 1.00 89.56 87 ASN A N 1
ATOM 672 C CA . ASN A 1 87 ? 12.957 8.000 10.740 1.00 89.56 87 ASN A CA 1
ATOM 673 C C . ASN A 1 87 ? 13.116 8.384 9.261 1.00 89.56 87 ASN A C 1
ATOM 675 O O . ASN A 1 87 ? 13.228 9.571 8.964 1.00 89.56 87 ASN A O 1
ATOM 679 N N . GLU A 1 88 ? 13.169 7.411 8.348 1.00 88.75 88 GLU A N 1
ATOM 680 C CA . GLU A 1 88 ? 13.364 7.665 6.916 1.00 88.75 88 GLU A CA 1
ATOM 681 C C . GLU A 1 88 ? 12.026 7.892 6.208 1.00 88.75 88 GLU A C 1
ATOM 683 O O . GLU A 1 88 ? 11.884 8.813 5.406 1.00 88.75 88 GLU A O 1
ATOM 688 N N . THR A 1 89 ? 11.031 7.065 6.525 1.00 89.12 89 THR A N 1
ATOM 689 C CA . THR A 1 89 ? 9.707 7.083 5.888 1.00 89.12 89 THR A CA 1
ATOM 690 C C . THR A 1 89 ? 8.658 7.863 6.679 1.00 89.12 89 THR A C 1
ATOM 692 O O . THR A 1 89 ? 7.658 8.300 6.110 1.00 89.12 89 THR A O 1
ATOM 695 N N . GLY A 1 90 ? 8.846 8.022 7.992 1.00 91.75 90 GLY A N 1
ATOM 696 C CA . GLY A 1 90 ? 7.852 8.588 8.907 1.00 91.75 90 GLY A CA 1
ATOM 697 C C . GLY A 1 90 ? 6.709 7.631 9.265 1.00 91.75 90 GLY A C 1
ATOM 698 O O . GLY A 1 90 ? 5.822 8.012 10.032 1.00 91.75 90 GLY A O 1
ATOM 699 N N . PHE A 1 91 ? 6.707 6.397 8.748 1.00 95.12 91 PHE A N 1
ATOM 700 C CA . PHE A 1 91 ? 5.669 5.400 9.023 1.00 95.12 91 PHE A CA 1
ATOM 701 C C . PHE A 1 91 ? 5.872 4.719 10.377 1.00 95.12 91 PHE A C 1
ATOM 703 O O . PHE A 1 91 ? 6.988 4.603 10.874 1.00 95.12 91 PHE A O 1
ATOM 710 N N . TYR A 1 92 ? 4.791 4.215 10.968 1.00 97.38 92 TYR A N 1
ATOM 711 C CA . TYR A 1 92 ? 4.852 3.428 12.195 1.00 97.38 92 TYR A CA 1
ATOM 712 C C . TYR A 1 92 ? 4.978 1.950 11.842 1.00 97.38 92 TYR A C 1
ATOM 714 O O . TYR A 1 92 ? 4.077 1.378 11.229 1.00 97.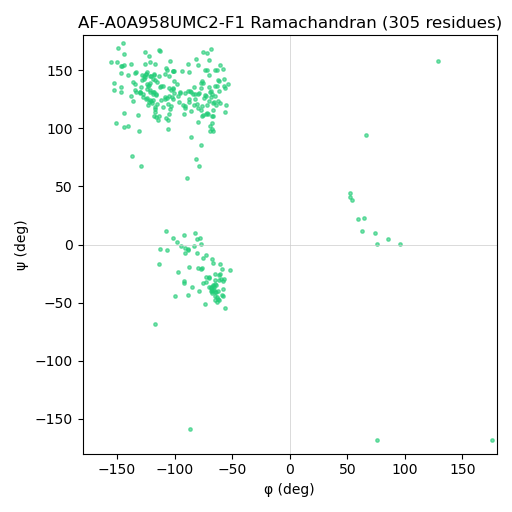38 92 TYR A O 1
ATOM 722 N N . VAL A 1 93 ? 6.084 1.326 12.240 1.00 97.69 93 VAL A N 1
ATOM 723 C CA . VAL A 1 93 ? 6.398 -0.083 11.966 1.00 97.69 93 VAL A CA 1
ATOM 724 C C . VAL A 1 93 ? 6.352 -0.874 13.270 1.00 97.69 93 VAL A C 1
ATOM 726 O O . VAL A 1 93 ? 6.841 -0.412 14.302 1.00 97.69 93 VAL A O 1
ATOM 729 N N . SER A 1 94 ? 5.740 -2.058 13.257 1.00 97.56 94 SER A N 1
ATOM 730 C CA . SER A 1 94 ? 5.620 -2.875 14.465 1.00 97.56 94 SER A CA 1
ATOM 731 C C . SER A 1 94 ? 6.993 -3.312 14.984 1.00 97.56 94 SER A C 1
ATOM 733 O O . SER A 1 94 ? 7.846 -3.772 14.226 1.00 97.56 94 SER A O 1
ATOM 735 N N . ASN A 1 95 ? 7.196 -3.223 16.301 1.00 97.00 95 ASN A N 1
ATOM 736 C CA . ASN A 1 95 ? 8.479 -3.561 16.938 1.00 97.00 95 ASN A CA 1
ATOM 737 C C . ASN A 1 95 ? 8.834 -5.046 16.794 1.00 97.00 95 ASN A C 1
ATOM 739 O O . ASN A 1 95 ? 10.002 -5.427 16.847 1.00 97.00 95 ASN A O 1
ATOM 743 N N . GLN A 1 96 ? 7.810 -5.882 16.633 1.00 95.69 96 GLN A N 1
ATOM 744 C CA . GLN A 1 96 ? 7.931 -7.303 16.357 1.00 95.69 96 GLN A CA 1
ATOM 745 C C . GLN A 1 96 ? 7.151 -7.651 15.094 1.00 95.69 96 GLN A C 1
ATOM 747 O O . GLN A 1 96 ? 6.113 -7.049 14.808 1.00 95.69 96 GLN A O 1
ATOM 752 N N . SER A 1 97 ? 7.650 -8.631 14.344 1.00 97.00 97 SER A N 1
ATOM 753 C CA . SER A 1 97 ? 6.891 -9.215 13.240 1.00 97.00 97 SER A CA 1
ATOM 754 C C . SER A 1 97 ? 5.728 -10.022 13.798 1.00 97.00 97 SER A C 1
ATOM 756 O O . SER A 1 97 ? 5.905 -10.767 14.762 1.00 97.00 97 SER A O 1
ATOM 758 N N . PHE A 1 98 ? 4.550 -9.869 13.204 1.00 97.00 98 PHE A N 1
ATOM 759 C CA . PHE A 1 98 ? 3.377 -10.649 13.571 1.00 97.00 98 PHE A CA 1
ATOM 760 C C . PHE A 1 98 ? 2.462 -10.830 12.366 1.00 97.00 98 PHE A C 1
ATOM 762 O O . PHE A 1 98 ? 2.483 -10.027 11.434 1.00 97.00 98 PHE A O 1
ATOM 769 N N . SER A 1 9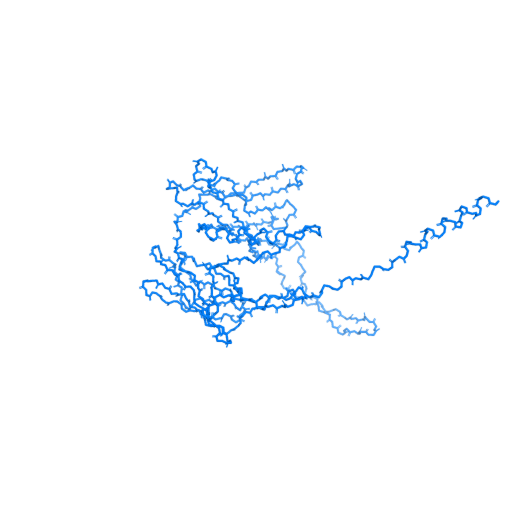9 ? 1.644 -11.875 12.415 1.00 96.31 99 SER A N 1
ATOM 770 C CA . SER A 1 99 ? 0.518 -12.066 11.511 1.00 96.31 99 SER A CA 1
ATOM 771 C C . SER A 1 99 ? -0.779 -12.015 12.304 1.00 96.31 99 SER A C 1
ATOM 773 O O . SER A 1 99 ? -0.862 -12.572 13.407 1.00 96.31 99 SER A O 1
ATOM 775 N N . ALA A 1 100 ? -1.804 -11.380 11.745 1.00 95.00 100 ALA A N 1
ATOM 776 C CA . ALA A 1 100 ? -3.138 -11.457 12.312 1.00 95.00 100 ALA A CA 1
ATOM 777 C C . ALA A 1 100 ? -3.623 -12.917 12.316 1.00 95.00 100 ALA A C 1
ATOM 779 O O . ALA A 1 100 ? -3.345 -13.688 11.396 1.00 95.00 100 ALA A O 1
ATOM 780 N N . GLN A 1 101 ? -4.311 -13.309 13.386 1.00 94.81 101 GLN A N 1
ATOM 781 C CA . GLN A 1 101 ? -4.792 -14.675 13.567 1.00 94.81 101 GLN A CA 1
ATOM 782 C C . GLN A 1 101 ? -6.282 -14.788 13.214 1.00 94.81 101 GLN A C 1
ATOM 784 O O . GLN A 1 101 ? -7.068 -13.902 13.573 1.00 94.81 101 GLN A O 1
ATOM 789 N N . PRO A 1 102 ? -6.713 -15.880 12.556 1.00 93.00 102 PRO A N 1
ATOM 790 C CA . PRO A 1 102 ? -8.130 -16.144 12.334 1.00 93.00 102 PRO A CA 1
ATOM 791 C C . PRO A 1 102 ? -8.908 -16.186 13.655 1.00 93.00 102 PRO A C 1
ATOM 793 O O . PRO A 1 102 ? -8.432 -16.731 14.651 1.00 93.00 102 PRO A O 1
ATOM 796 N N . ASN A 1 103 ? -10.134 -15.658 13.654 1.00 92.06 103 ASN A N 1
ATOM 797 C CA . ASN A 1 103 ? -11.026 -15.585 14.824 1.00 92.06 103 ASN A CA 1
ATOM 798 C C . ASN A 1 103 ? -10.514 -14.735 16.008 1.00 92.06 103 ASN A C 1
ATOM 800 O O . ASN A 1 103 ? -11.117 -14.768 17.082 1.00 92.06 103 ASN A O 1
ATOM 804 N N . VAL A 1 104 ? -9.448 -13.952 15.825 1.00 95.88 104 VAL A N 1
ATOM 805 C CA . VAL A 1 104 ? -9.015 -12.921 16.778 1.00 95.88 104 VAL A CA 1
ATOM 806 C C . VAL A 1 104 ? -9.475 -11.565 16.258 1.00 95.88 104 VAL A C 1
ATOM 808 O O . VAL A 1 104 ? -9.335 -11.263 15.072 1.00 95.88 104 VAL A O 1
ATOM 811 N N . SER A 1 105 ? -10.060 -10.755 17.139 1.00 96.12 105 SER A N 1
ATOM 812 C CA . SER A 1 105 ? -10.451 -9.388 16.801 1.00 96.12 105 SER A CA 1
ATOM 813 C C . SER A 1 105 ? -9.382 -8.416 17.271 1.00 96.12 105 SER A C 1
ATOM 815 O O . SER A 1 105 ? -9.026 -8.430 18.452 1.00 96.12 105 SER A O 1
ATOM 817 N N . TYR A 1 106 ? -8.924 -7.557 16.371 1.00 96.88 106 TYR A N 1
ATOM 818 C CA . TYR A 1 106 ? -7.907 -6.552 16.629 1.00 96.88 106 TYR A CA 1
ATOM 819 C C . TYR A 1 106 ? -8.510 -5.149 16.657 1.00 96.88 106 TYR A C 1
ATOM 821 O O . TYR A 1 106 ? -9.453 -4.842 15.927 1.00 96.88 106 TYR A O 1
ATOM 829 N N . THR A 1 107 ? -7.935 -4.293 17.493 1.00 97.12 107 THR A N 1
ATOM 830 C CA . THR A 1 107 ? -8.259 -2.871 17.599 1.00 97.12 107 THR A CA 1
ATOM 831 C C . THR A 1 107 ? -6.977 -2.057 17.533 1.00 97.12 107 THR A C 1
ATOM 833 O O . THR A 1 107 ? -6.027 -2.335 18.266 1.00 97.12 107 THR A O 1
ATOM 836 N N . LEU A 1 108 ? -6.964 -1.030 16.689 1.00 97.44 108 LEU A N 1
ATOM 837 C CA . LEU A 1 108 ? -5.895 -0.044 16.623 1.00 97.44 108 LEU A CA 1
ATOM 838 C C . LEU A 1 108 ? -6.149 1.074 17.634 1.00 97.44 108 LEU A C 1
ATOM 840 O O . LEU A 1 108 ? -7.244 1.629 17.689 1.00 97.44 108 LEU A O 1
ATOM 844 N N . LYS A 1 109 ? -5.119 1.418 18.403 1.00 97.69 109 LYS A N 1
ATOM 845 C CA . LYS A 1 109 ? -5.096 2.530 19.350 1.00 97.69 109 LYS A CA 1
ATOM 846 C C . LYS A 1 109 ? -3.974 3.489 18.994 1.00 97.69 109 LYS A C 1
ATOM 848 O O . LYS A 1 109 ? -2.840 3.064 18.770 1.00 97.69 109 LYS A O 1
ATOM 853 N N . ILE A 1 110 ? -4.295 4.775 18.967 1.00 97.69 110 ILE A N 1
ATOM 854 C CA . ILE A 1 110 ? -3.362 5.850 18.640 1.00 97.69 110 ILE A CA 1
ATOM 855 C C . ILE A 1 110 ? -3.468 6.922 19.718 1.00 97.69 110 ILE A C 1
ATOM 857 O O . ILE A 1 110 ? -4.565 7.387 20.018 1.00 97.69 110 ILE A O 1
ATOM 861 N N . VAL A 1 111 ? -2.329 7.342 20.260 1.00 97.19 111 VAL A N 1
ATOM 862 C CA . VAL A 1 111 ? -2.213 8.525 21.117 1.00 97.19 111 VAL A CA 1
ATOM 863 C C . VAL A 1 111 ? -1.282 9.509 20.429 1.00 97.19 111 VAL A C 1
ATOM 865 O O . VAL A 1 111 ? -0.093 9.235 20.296 1.00 97.19 111 VAL A O 1
ATOM 868 N N . THR A 1 112 ? -1.808 10.629 19.951 1.00 94.88 112 THR A N 1
ATOM 869 C CA . THR A 1 112 ? -1.021 11.651 19.247 1.00 94.88 112 THR A CA 1
ATOM 870 C C . THR A 1 112 ? -0.175 12.474 20.221 1.00 94.88 112 THR A C 1
ATOM 872 O O . THR A 1 112 ? -0.380 12.436 21.437 1.00 94.88 112 THR A O 1
ATOM 875 N N . GLN A 1 113 ? 0.793 13.234 19.700 1.00 92.94 113 GLN A N 1
ATOM 876 C CA . GLN A 1 113 ? 1.716 14.025 20.525 1.00 92.94 113 GLN A CA 1
ATOM 877 C C . GLN A 1 113 ? 0.999 15.087 21.384 1.00 92.94 113 GLN A C 1
ATOM 879 O O . GLN A 1 113 ? 1.450 15.410 22.481 1.00 92.94 113 GLN A O 1
ATOM 884 N N . ASP A 1 114 ? -0.132 15.608 20.905 1.00 90.38 114 ASP A N 1
ATOM 885 C CA . ASP A 1 114 ? -1.007 16.543 21.627 1.00 90.38 114 ASP A CA 1
ATOM 886 C C . ASP A 1 114 ? -1.897 15.861 22.691 1.00 90.38 114 ASP A C 1
ATOM 888 O O . ASP A 1 114 ? -2.662 16.533 23.383 1.00 90.38 114 ASP A O 1
ATOM 892 N N . GLY A 1 115 ? -1.788 14.538 22.853 1.00 91.62 115 GLY A N 1
ATOM 893 C CA . GLY A 1 115 ? -2.502 13.751 23.855 1.00 91.62 115 GLY A CA 1
ATOM 894 C C . GLY A 1 115 ? -3.905 13.297 23.444 1.00 91.62 115 GLY A C 1
ATOM 895 O O . GLY A 1 115 ? -4.596 12.689 24.268 1.00 91.62 115 GLY A O 1
ATOM 896 N N . LYS A 1 116 ? -4.347 13.558 22.204 1.00 93.81 116 LYS A N 1
ATOM 897 C CA . LYS A 1 116 ? -5.621 13.019 21.703 1.00 93.81 116 LYS A CA 1
ATOM 898 C C . LYS A 1 116 ? -5.522 11.510 21.492 1.00 93.81 116 LYS A C 1
ATOM 900 O O . LYS A 1 116 ? -4.474 10.986 21.123 1.00 93.81 116 LYS A O 1
ATOM 905 N N . GLN A 1 117 ? -6.628 10.814 21.740 1.00 96.31 117 GLN A N 1
ATOM 906 C CA . GLN A 1 117 ? -6.694 9.355 21.697 1.00 96.31 117 GLN A CA 1
ATOM 907 C C . GLN A 1 117 ? -7.737 8.908 20.683 1.00 96.31 117 GLN A C 1
ATOM 909 O O . GLN A 1 117 ? -8.872 9.390 20.703 1.00 96.31 117 GLN A O 1
ATOM 914 N N . TYR A 1 118 ? -7.346 7.975 19.823 1.00 96.00 118 TYR A N 1
ATOM 915 C CA . TYR A 1 118 ? -8.187 7.419 18.775 1.00 96.00 118 TYR A CA 1
ATOM 916 C C . TYR A 1 118 ? -8.166 5.899 18.837 1.00 96.00 118 TYR A C 1
ATOM 918 O O . TYR A 1 118 ? -7.123 5.287 19.075 1.00 96.00 118 TYR A O 1
ATOM 926 N N . THR A 1 119 ? -9.321 5.300 18.584 1.00 96.62 119 THR A N 1
ATOM 927 C CA . THR A 1 119 ? -9.549 3.859 18.675 1.00 96.62 119 THR A CA 1
ATOM 928 C C . THR A 1 119 ? -10.313 3.402 17.436 1.00 96.62 119 THR A C 1
ATOM 930 O O . THR A 1 119 ? -11.239 4.086 16.995 1.00 96.62 119 THR A O 1
ATOM 933 N N . SER A 1 120 ? -9.936 2.263 16.858 1.00 96.88 120 SER A N 1
ATOM 934 C CA . SER A 1 120 ? -10.721 1.632 15.794 1.00 96.88 120 SER A CA 1
ATOM 935 C C . SER A 1 120 ? -11.879 0.812 16.368 1.00 96.88 120 SER A C 1
ATOM 937 O O . SER A 1 120 ? -11.829 0.333 17.503 1.00 96.88 120 SER A O 1
ATOM 939 N N . SER A 1 121 ? -12.903 0.529 15.564 1.00 94.81 121 SER A N 1
ATOM 940 C CA . SER A 1 121 ? -13.768 -0.619 15.845 1.00 94.81 121 SER A CA 1
ATOM 941 C C . SER A 1 121 ? -12.944 -1.912 15.828 1.00 94.81 121 SER A C 1
ATOM 943 O O . SER A 1 121 ? -11.916 -1.991 15.152 1.00 94.81 121 SER A O 1
ATOM 945 N N . ALA A 1 122 ? -13.399 -2.943 16.538 1.00 95.44 122 ALA A N 1
ATOM 946 C CA . ALA A 1 122 ? -12.770 -4.257 16.473 1.00 95.44 122 ALA A CA 1
ATOM 947 C C . ALA A 1 122 ? -12.987 -4.888 15.086 1.00 95.44 122 ALA A C 1
ATOM 949 O O . ALA A 1 122 ? -14.125 -4.988 14.627 1.00 95.44 122 ALA A O 1
ATOM 950 N N . VAL A 1 123 ? -11.905 -5.322 14.440 1.00 94.56 123 VAL A N 1
ATOM 951 C CA . VAL A 1 123 ? -11.925 -5.953 13.111 1.00 94.56 123 VAL A CA 1
ATOM 952 C C . VAL A 1 123 ? -11.321 -7.350 13.203 1.00 94.56 123 VAL A C 1
ATOM 954 O O . VAL A 1 123 ? -10.416 -7.597 13.996 1.00 94.56 123 VAL A O 1
ATOM 957 N N . THR A 1 124 ? -11.845 -8.285 12.416 1.00 94.25 124 THR A N 1
ATOM 958 C CA . THR A 1 124 ? -11.349 -9.668 12.336 1.00 94.25 124 THR A CA 1
ATOM 959 C C . THR A 1 124 ? -10.844 -9.947 10.932 1.00 94.25 124 THR A C 1
ATOM 961 O O . THR A 1 124 ? -11.291 -9.306 9.978 1.00 94.25 124 THR A O 1
ATOM 964 N N . LEU A 1 125 ? -9.927 -10.906 10.799 1.00 93.12 125 LEU A N 1
ATOM 965 C CA . LEU A 1 125 ? -9.500 -11.346 9.479 1.00 93.12 125 LEU A CA 1
ATOM 966 C C . LEU A 1 125 ? -10.682 -11.934 8.696 1.00 93.12 125 LEU A C 1
ATOM 968 O O . LEU A 1 125 ? -11.404 -12.783 9.232 1.00 93.12 125 LEU A O 1
ATOM 972 N N . PRO A 1 126 ? -10.868 -11.525 7.431 1.00 92.56 126 PRO A N 1
ATOM 973 C CA . PRO A 1 126 ? -11.817 -12.180 6.552 1.00 92.56 126 PRO A CA 1
ATOM 974 C C . PRO A 1 126 ? -11.340 -13.600 6.192 1.00 92.56 126 PRO A C 1
ATOM 976 O O . PRO A 1 126 ? -10.192 -13.965 6.460 1.00 92.56 126 PRO A O 1
ATOM 979 N N . PRO A 1 127 ? -12.213 -14.423 5.582 1.00 90.56 127 PRO A N 1
ATOM 980 C CA . PRO A 1 127 ? -11.827 -15.733 5.067 1.00 90.56 127 PRO A CA 1
ATOM 981 C C . PRO A 1 127 ? -10.622 -15.631 4.125 1.00 90.56 127 PRO A C 1
ATOM 983 O O . PRO A 1 127 ? -10.568 -14.736 3.283 1.00 90.56 127 PRO A O 1
ATOM 986 N N . SER A 1 128 ? -9.678 -16.562 4.255 1.00 90.06 128 SER A N 1
ATOM 987 C CA . SER A 1 128 ? -8.515 -16.633 3.370 1.00 90.06 128 SER A CA 1
ATOM 988 C C . SER A 1 128 ? -8.873 -17.399 2.097 1.00 90.06 128 SER A C 1
ATOM 990 O O . SER A 1 128 ? -9.439 -18.492 2.166 1.00 90.06 128 SER A O 1
ATOM 992 N N . VAL A 1 129 ? -8.566 -16.800 0.946 1.00 92.94 129 VAL A N 1
ATOM 993 C CA . VAL A 1 129 ? -8.751 -17.385 -0.385 1.00 92.94 129 VAL A CA 1
ATOM 994 C C . VAL A 1 129 ? -7.505 -17.092 -1.204 1.00 92.94 129 VAL A C 1
ATOM 996 O O . VAL A 1 129 ? -7.111 -15.931 -1.363 1.00 92.94 129 VAL A O 1
ATOM 999 N N . GLU A 1 130 ? -6.887 -18.155 -1.711 1.00 92.56 130 GLU A N 1
ATOM 1000 C CA . GLU A 1 130 ? -5.708 -18.061 -2.564 1.00 92.56 130 GLU A CA 1
ATOM 1001 C C . GLU A 1 130 ? -6.081 -17.515 -3.944 1.00 92.56 130 GLU A C 1
ATOM 1003 O O . GLU A 1 130 ? -7.200 -17.667 -4.421 1.00 92.56 130 GLU A O 1
ATOM 1008 N N . MET A 1 131 ? -5.139 -16.823 -4.574 1.00 94.19 131 MET A N 1
ATOM 1009 C CA . MET A 1 131 ? -5.279 -16.376 -5.955 1.00 94.19 131 MET A CA 1
ATOM 1010 C C . MET A 1 131 ? -4.902 -17.532 -6.884 1.00 94.19 131 MET A C 1
ATOM 1012 O O . MET A 1 131 ? -3.824 -18.103 -6.725 1.00 94.19 131 MET A O 1
ATOM 1016 N N . ASP A 1 132 ? -5.754 -17.850 -7.858 1.00 94.06 132 ASP A N 1
ATOM 1017 C CA . ASP A 1 132 ? -5.554 -19.022 -8.719 1.00 94.06 132 ASP A CA 1
ATOM 1018 C C . ASP A 1 132 ? -4.423 -18.784 -9.722 1.00 94.06 132 ASP A C 1
ATOM 1020 O O . ASP A 1 132 ? -3.523 -19.606 -9.894 1.00 94.06 132 ASP A O 1
ATOM 1024 N N . GLU A 1 133 ? -4.498 -17.660 -10.438 1.00 96.00 133 GLU A N 1
ATOM 1025 C CA . GLU A 1 133 ? -3.619 -17.387 -11.569 1.00 96.00 133 GLU A CA 1
ATOM 1026 C C . GLU A 1 133 ? -3.430 -15.885 -11.779 1.00 96.00 133 GLU A C 1
ATOM 1028 O O . GLU A 1 133 ? -4.386 -15.108 -11.740 1.00 96.00 133 GLU A O 1
ATOM 1033 N N . VAL A 1 134 ? -2.189 -15.496 -12.082 1.00 96.69 134 VAL A N 1
ATOM 1034 C CA . VAL A 1 134 ? -1.830 -14.170 -12.597 1.00 96.69 134 VAL A CA 1
ATOM 1035 C C . VAL A 1 134 ? -1.199 -14.367 -13.967 1.00 96.69 134 VAL A C 1
ATOM 1037 O O . VAL A 1 134 ? -0.210 -15.087 -14.100 1.00 96.69 134 VAL A O 1
ATOM 1040 N N . PHE A 1 135 ? -1.740 -13.712 -14.988 1.00 96.81 135 PHE A N 1
ATOM 1041 C CA . PHE A 1 135 ? -1.255 -13.863 -16.357 1.00 96.81 135 PHE A CA 1
ATOM 1042 C C . PHE A 1 135 ? -1.369 -12.559 -17.144 1.00 96.81 135 PHE A C 1
ATOM 1044 O O . PHE A 1 135 ? -2.182 -11.685 -16.848 1.00 96.81 135 PHE A O 1
ATOM 1051 N N . GLY A 1 136 ? -0.509 -12.416 -18.151 1.00 95.44 136 GLY A N 1
ATOM 1052 C CA . GLY A 1 136 ? -0.508 -11.279 -19.065 1.00 95.44 136 GLY A CA 1
ATOM 1053 C C . GLY A 1 136 ? -1.133 -11.653 -20.403 1.00 95.44 136 GLY A C 1
ATOM 1054 O O . GLY A 1 136 ? -0.756 -12.659 -21.001 1.00 95.44 136 GLY A O 1
ATOM 1055 N N . GLU A 1 137 ? -2.037 -10.823 -20.911 1.00 95.69 137 GLU A N 1
ATOM 1056 C CA . GLU A 1 137 ? -2.619 -10.980 -22.243 1.00 95.69 137 GLU A CA 1
ATOM 1057 C C . GLU A 1 137 ? -2.401 -9.718 -23.075 1.00 95.69 137 GLU A C 1
ATOM 1059 O O . GLU A 1 137 ? -2.632 -8.600 -22.610 1.00 95.69 137 GLU A O 1
ATOM 1064 N N . ARG A 1 138 ? -1.963 -9.876 -24.330 1.00 94.69 138 ARG A N 1
ATOM 1065 C CA . ARG A 1 138 ? -1.877 -8.740 -25.247 1.00 94.69 138 ARG A CA 1
ATOM 1066 C C . ARG A 1 138 ? -3.282 -8.321 -25.667 1.00 94.69 138 ARG A C 1
ATOM 1068 O O . ARG A 1 138 ? -3.980 -9.087 -26.325 1.00 94.69 138 ARG A O 1
ATOM 1075 N N . ILE A 1 139 ? -3.641 -7.077 -25.378 1.00 94.19 139 ILE A N 1
ATOM 1076 C CA . ILE A 1 139 ? -4.907 -6.480 -25.790 1.00 94.19 139 ILE A CA 1
ATOM 1077 C C . ILE A 1 139 ? -4.669 -5.416 -26.861 1.00 94.19 139 ILE A C 1
ATOM 1079 O O . ILE A 1 139 ? -3.749 -4.603 -26.768 1.00 94.19 139 ILE A O 1
ATOM 1083 N N . VAL A 1 140 ? -5.507 -5.433 -27.897 1.00 93.25 140 VAL A N 1
ATOM 1084 C CA . VAL A 1 140 ? -5.511 -4.431 -28.968 1.00 93.25 140 VAL A CA 1
ATOM 1085 C C . VAL A 1 140 ? -6.949 -3.985 -29.184 1.00 93.25 140 VAL A C 1
ATOM 1087 O O . VAL A 1 140 ? -7.781 -4.756 -29.654 1.00 93.25 140 VAL A O 1
ATOM 1090 N N . SER A 1 141 ? -7.241 -2.738 -28.837 1.00 90.25 141 SER A N 1
ATOM 1091 C CA . SER A 1 141 ? -8.544 -2.106 -29.007 1.00 90.25 141 SER A CA 1
ATOM 1092 C C . SER A 1 141 ? -8.353 -0.746 -29.678 1.00 90.25 141 SER A C 1
ATOM 1094 O O . SER A 1 141 ? -8.033 0.236 -29.003 1.00 90.25 141 SER A O 1
ATOM 1096 N N . PRO A 1 142 ? -8.541 -0.657 -31.010 1.00 82.25 142 PRO A N 1
ATOM 1097 C CA . PRO A 1 142 ? -8.452 0.610 -31.734 1.00 82.25 142 PRO A CA 1
ATOM 1098 C C . PRO A 1 142 ? -9.467 1.652 -31.247 1.00 82.25 142 PRO A C 1
ATOM 1100 O O . PRO A 1 142 ? -9.193 2.845 -31.310 1.00 82.25 142 PRO A O 1
ATOM 1103 N N . THR A 1 143 ? -10.623 1.211 -30.740 1.00 84.81 143 THR A N 1
ATOM 1104 C CA . THR A 1 143 ? -11.690 2.082 -30.223 1.00 84.81 143 THR A CA 1
ATOM 1105 C C . THR A 1 143 ? -11.361 2.681 -28.859 1.00 84.81 143 THR A C 1
ATOM 1107 O O . THR A 1 143 ? -11.746 3.813 -28.594 1.00 84.81 143 THR A O 1
ATOM 1110 N N . GLU A 1 144 ? -10.638 1.952 -28.005 1.00 82.50 144 GLU A N 1
ATOM 1111 C CA . GLU A 1 144 ? -10.187 2.442 -26.691 1.00 82.50 144 GLU A CA 1
ATOM 1112 C C . GLU A 1 144 ? -8.768 3.030 -26.732 1.00 82.50 144 GLU A C 1
ATOM 1114 O O . GLU A 1 144 ? -8.247 3.456 -25.704 1.00 82.50 144 GLU A O 1
ATOM 1119 N N . GLY A 1 145 ? -8.111 3.017 -27.897 1.00 86.06 145 GLY A N 1
ATOM 1120 C CA . GLY A 1 145 ? -6.715 3.431 -28.034 1.00 86.06 145 GLY A CA 1
ATOM 1121 C C . GLY A 1 145 ? -5.730 2.539 -27.268 1.00 86.06 145 GLY A C 1
ATOM 1122 O O . GLY A 1 145 ? -4.633 2.988 -26.940 1.00 86.06 145 GLY A O 1
ATOM 1123 N N . LYS A 1 146 ? -6.102 1.287 -26.969 1.00 90.56 146 LYS A N 1
ATOM 1124 C CA . LYS A 1 146 ? -5.254 0.338 -26.234 1.00 90.56 146 LYS A CA 1
ATOM 1125 C C . LYS A 1 146 ? -4.490 -0.566 -27.196 1.00 90.56 146 LYS A C 1
ATOM 1127 O O . LYS A 1 146 ? -5.072 -1.180 -28.085 1.00 90.56 146 LYS A O 1
ATOM 1132 N N . ASP A 1 147 ? -3.188 -0.671 -26.994 1.00 94.62 147 ASP A N 1
ATOM 1133 C CA . ASP A 1 147 ? -2.296 -1.638 -27.632 1.00 94.62 147 ASP A CA 1
ATOM 1134 C C . ASP A 1 147 ? -1.153 -1.901 -26.650 1.00 94.62 147 ASP A C 1
ATOM 1136 O O . ASP A 1 147 ? -0.301 -1.036 -26.432 1.00 94.62 147 ASP A O 1
ATOM 1140 N N . GLY A 1 148 ? -1.190 -3.053 -25.988 1.00 94.88 148 GLY A N 1
ATOM 1141 C CA . GLY A 1 148 ? -0.326 -3.329 -24.848 1.00 94.88 148 GLY A CA 1
ATOM 1142 C C . GLY A 1 148 ? -0.622 -4.672 -24.195 1.00 94.88 148 GLY A C 1
ATOM 1143 O O . GLY A 1 148 ? -1.347 -5.495 -24.753 1.00 94.88 148 GLY A O 1
ATOM 1144 N N . VAL A 1 149 ? -0.057 -4.899 -23.014 1.00 95.50 149 VAL A N 1
ATOM 1145 C CA . VAL A 1 149 ? -0.289 -6.099 -22.206 1.00 95.50 149 VAL A CA 1
ATOM 1146 C C . VAL A 1 149 ? -1.128 -5.744 -20.989 1.00 95.50 149 VAL A C 1
ATOM 1148 O O . VAL A 1 149 ? -0.795 -4.845 -20.222 1.00 95.50 149 VAL A O 1
ATOM 1151 N N . GLN A 1 150 ? -2.223 -6.472 -20.813 1.00 96.06 150 GLN A N 1
ATOM 1152 C CA . GLN A 1 150 ? -3.068 -6.416 -19.635 1.00 96.06 150 GLN A CA 1
ATOM 1153 C C . GLN A 1 150 ? -2.658 -7.538 -18.684 1.00 96.06 150 GLN A C 1
ATOM 1155 O O . GLN A 1 150 ? -2.692 -8.708 -19.061 1.00 96.06 150 GLN A O 1
ATOM 1160 N N . VAL A 1 151 ? -2.297 -7.184 -17.454 1.00 96.62 151 VAL A N 1
ATOM 1161 C CA . VAL A 1 151 ? -2.137 -8.140 -16.358 1.00 96.62 151 VAL A CA 1
ATOM 1162 C C . VAL A 1 151 ? -3.510 -8.417 -15.763 1.00 96.62 151 VAL A C 1
ATOM 1164 O O . VAL A 1 151 ? -4.238 -7.485 -15.398 1.00 96.62 151 VAL A O 1
ATOM 1167 N N . LEU A 1 152 ? -3.857 -9.697 -15.708 1.00 97.38 152 LEU A N 1
ATOM 1168 C CA . LEU A 1 152 ? -5.152 -10.223 -15.312 1.00 97.38 152 LEU A CA 1
ATOM 1169 C C . LEU A 1 152 ? -4.976 -11.212 -14.160 1.00 97.38 152 LEU A C 1
ATOM 1171 O O . LEU A 1 152 ? -3.966 -11.915 -14.093 1.00 97.38 152 LEU A O 1
ATOM 1175 N N . VAL A 1 153 ? -5.980 -11.282 -13.290 1.00 97.25 153 VAL A N 1
ATOM 1176 C CA . VAL A 1 153 ? -6.053 -12.265 -12.203 1.00 97.25 153 VAL A CA 1
ATOM 1177 C C . VAL A 1 153 ? -7.349 -13.059 -12.238 1.00 97.25 153 VAL A C 1
ATOM 1179 O O . VAL A 1 153 ? -8.414 -12.527 -12.577 1.00 97.25 153 VAL A O 1
ATOM 1182 N N . ASN A 1 154 ? -7.227 -14.336 -11.882 1.00 96.19 154 ASN A N 1
ATOM 1183 C CA . ASN A 1 154 ? -8.328 -15.253 -11.621 1.00 96.19 154 ASN A CA 1
ATOM 1184 C C . ASN A 1 154 ? -8.270 -15.708 -10.159 1.00 96.19 154 ASN A C 1
ATOM 1186 O O . ASN A 1 154 ? -7.184 -15.976 -9.642 1.00 96.19 154 ASN A O 1
ATOM 1190 N N . THR A 1 155 ? -9.440 -15.829 -9.537 1.00 94.75 155 THR A N 1
ATOM 1191 C CA . THR A 1 155 ? -9.599 -16.302 -8.158 1.00 94.75 155 THR A CA 1
ATOM 1192 C C . THR A 1 155 ? -10.906 -17.067 -8.041 1.00 94.75 155 THR A C 1
ATOM 1194 O O . THR A 1 155 ? -11.955 -16.554 -8.446 1.00 94.75 155 THR A O 1
ATOM 1197 N N . GLU A 1 156 ? -10.870 -18.251 -7.446 1.00 91.00 156 GLU A N 1
ATOM 1198 C CA . GLU A 1 156 ? -12.044 -19.077 -7.197 1.00 91.00 156 GLU A CA 1
ATOM 1199 C C . GLU A 1 156 ? -12.174 -19.371 -5.701 1.00 91.00 156 GLU A C 1
ATOM 1201 O O . GLU A 1 156 ? -11.278 -19.934 -5.077 1.00 91.00 156 GLU A O 1
ATOM 1206 N N . AS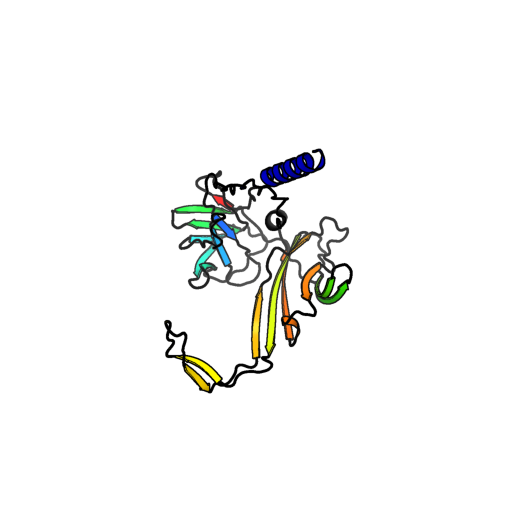P A 1 157 ? -13.314 -19.002 -5.111 1.00 88.94 157 ASP A N 1
ATOM 1207 C CA . ASP A 1 157 ? -13.638 -19.388 -3.739 1.00 88.94 157 ASP A CA 1
ATOM 1208 C C . ASP A 1 157 ? -14.719 -20.480 -3.740 1.00 88.94 157 ASP A C 1
ATOM 1210 O O . ASP A 1 157 ? -15.916 -20.165 -3.807 1.00 88.94 157 ASP A O 1
ATOM 1214 N N . PRO A 1 158 ? -14.342 -21.763 -3.589 1.00 82.75 158 PRO A N 1
ATOM 1215 C CA . PRO A 1 158 ? -15.303 -22.860 -3.554 1.00 82.75 158 PRO A CA 1
ATOM 1216 C C . PRO A 1 158 ? -16.207 -22.820 -2.313 1.00 82.75 158 PRO A C 1
ATOM 1218 O O . PRO A 1 158 ? -17.237 -23.493 -2.281 1.00 82.75 158 PRO A O 1
ATOM 1221 N N . THR A 1 159 ? -15.843 -22.056 -1.275 1.00 84.19 159 THR A N 1
ATOM 1222 C CA . THR A 1 159 ? -16.607 -21.964 -0.024 1.00 84.19 159 THR A CA 1
ATOM 1223 C C . THR A 1 159 ? -17.704 -20.899 -0.062 1.00 84.19 159 THR A C 1
ATOM 1225 O O . THR A 1 159 ? -18.637 -20.963 0.738 1.00 84.19 159 THR A O 1
ATOM 1228 N N . GLY A 1 160 ? -17.626 -19.936 -0.989 1.00 83.38 160 GLY A N 1
ATOM 1229 C CA . GLY A 1 160 ? -18.616 -18.862 -1.134 1.00 83.38 160 GLY A CA 1
ATOM 1230 C C . GLY A 1 160 ? -18.556 -17.762 -0.059 1.00 83.38 160 GLY A C 1
ATOM 1231 O O . GLY A 1 160 ? -19.478 -16.943 0.032 1.00 83.38 160 GLY A O 1
ATOM 1232 N N . ASN A 1 161 ? -17.515 -17.749 0.775 1.00 86.50 161 ASN A N 1
ATOM 1233 C CA . ASN A 1 161 ? -17.408 -16.877 1.943 1.00 86.50 161 ASN A CA 1
ATOM 1234 C C . ASN A 1 161 ? -16.700 -15.545 1.641 1.00 86.50 161 ASN A C 1
ATOM 1236 O O . ASN A 1 161 ? -17.051 -14.524 2.235 1.00 86.50 161 ASN A O 1
ATOM 1240 N N . ALA A 1 162 ? -15.732 -15.524 0.723 1.00 91.19 162 ALA A N 1
ATOM 1241 C CA . ALA A 1 162 ? -14.988 -14.326 0.341 1.00 91.19 162 ALA A CA 1
ATOM 1242 C C . ALA A 1 162 ? -15.663 -13.624 -0.840 1.00 91.19 162 ALA A C 1
ATOM 1244 O O . ALA A 1 162 ? -15.687 -14.158 -1.940 1.00 91.19 162 ALA A O 1
ATOM 1245 N N . LYS A 1 163 ? -16.220 -12.427 -0.631 1.00 92.69 163 LYS A N 1
ATOM 1246 C CA . LYS A 1 163 ? -17.012 -11.731 -1.669 1.00 92.69 163 LYS A CA 1
ATOM 1247 C C . LYS A 1 163 ? -16.391 -10.446 -2.196 1.00 92.69 163 LYS A C 1
ATOM 1249 O O . LYS A 1 163 ? -16.824 -9.941 -3.230 1.00 92.69 163 LYS A O 1
ATOM 1254 N N . TYR A 1 164 ? -15.419 -9.903 -1.473 1.00 94.94 164 TYR A N 1
ATOM 1255 C CA . TYR A 1 164 ? -14.810 -8.609 -1.750 1.00 94.94 164 TYR A CA 1
ATOM 1256 C C . TYR A 1 164 ? -13.302 -8.782 -1.823 1.00 94.94 164 TYR A C 1
ATOM 1258 O O . TYR A 1 164 ? -12.692 -9.318 -0.895 1.00 94.94 164 TYR A O 1
ATOM 1266 N N . PHE A 1 165 ? -12.719 -8.322 -2.924 1.00 95.50 165 PHE A N 1
ATOM 1267 C CA . PHE A 1 165 ? -11.309 -8.510 -3.229 1.00 95.50 165 PHE A CA 1
ATOM 1268 C C . PHE A 1 165 ? -10.678 -7.169 -3.590 1.00 95.50 165 PHE A C 1
ATOM 1270 O O . PHE A 1 165 ? -11.238 -6.409 -4.385 1.00 95.50 165 PHE A O 1
ATOM 1277 N N . ARG A 1 166 ? -9.496 -6.896 -3.041 1.00 95.69 166 ARG A N 1
ATOM 1278 C CA . ARG A 1 166 ? -8.634 -5.765 -3.402 1.00 95.69 166 ARG A CA 1
ATOM 1279 C C . ARG A 1 166 ? -7.287 -6.286 -3.875 1.00 95.69 166 ARG A C 1
ATOM 1281 O O . ARG A 1 166 ? -6.782 -7.268 -3.342 1.00 95.69 166 ARG A O 1
ATOM 1288 N N . TYR A 1 167 ? -6.700 -5.598 -4.841 1.00 96.56 167 TYR A N 1
ATOM 1289 C CA . TYR A 1 167 ? -5.418 -5.945 -5.427 1.00 96.56 167 TYR A CA 1
ATOM 1290 C C . TYR A 1 167 ? -4.442 -4.784 -5.312 1.00 96.56 167 TYR A C 1
ATOM 1292 O O . TYR A 1 167 ? -4.780 -3.639 -5.610 1.00 96.56 167 TYR A O 1
ATOM 1300 N N . GLU A 1 168 ? -3.218 -5.112 -4.934 1.00 96.25 168 GLU A N 1
ATOM 1301 C CA . GLU A 1 168 ? -2.052 -4.243 -5.056 1.00 96.25 168 GLU A CA 1
ATOM 1302 C C . GLU A 1 168 ? -1.006 -4.967 -5.894 1.00 96.25 168 GLU A C 1
ATOM 1304 O O . GLU A 1 168 ? -1.056 -6.188 -6.063 1.00 96.25 168 GLU A O 1
ATOM 1309 N N . TYR A 1 169 ? -0.042 -4.230 -6.424 1.00 96.38 169 TYR A N 1
ATOM 1310 C CA . TYR A 1 169 ? 1.088 -4.844 -7.096 1.00 96.38 169 TYR A CA 1
ATOM 1311 C C . TYR A 1 169 ? 2.377 -4.078 -6.848 1.00 96.38 169 TYR A C 1
ATOM 1313 O O . TYR A 1 169 ? 2.380 -2.878 -6.584 1.00 96.38 169 TYR A O 1
ATOM 1321 N N . GLU A 1 170 ? 3.477 -4.803 -6.955 1.00 96.81 170 GLU A N 1
ATOM 1322 C CA . GLU A 1 170 ? 4.828 -4.271 -7.007 1.00 96.81 170 GLU A CA 1
ATOM 1323 C C . GLU A 1 170 ? 5.434 -4.714 -8.333 1.00 96.81 170 GLU A C 1
ATOM 1325 O O . GLU A 1 170 ? 5.470 -5.907 -8.640 1.00 96.81 170 GLU A O 1
ATOM 1330 N N . GLU A 1 171 ? 5.850 -3.758 -9.155 1.00 95.88 171 GLU A N 1
ATOM 1331 C CA . GLU A 1 171 ? 6.464 -4.029 -10.446 1.00 95.88 171 GLU A CA 1
ATOM 1332 C C . GLU A 1 171 ? 7.929 -3.618 -10.450 1.00 95.88 171 GLU A C 1
ATOM 1334 O O . GLU A 1 171 ? 8.287 -2.532 -10.008 1.00 95.88 171 GLU A O 1
ATOM 1339 N N . THR A 1 172 ? 8.781 -4.482 -10.991 1.00 97.00 172 THR A N 1
ATOM 1340 C CA . THR A 1 172 ? 10.209 -4.223 -11.149 1.00 97.00 172 THR A CA 1
ATOM 1341 C C . THR A 1 172 ? 10.604 -4.466 -12.591 1.00 97.00 172 THR A C 1
ATOM 1343 O O . THR A 1 172 ? 10.332 -5.527 -13.161 1.00 97.00 172 THR A O 1
ATOM 1346 N N . TYR A 1 173 ? 11.296 -3.502 -13.186 1.00 95.62 173 TYR A N 1
ATOM 1347 C CA . TYR A 1 173 ? 11.751 -3.591 -14.567 1.00 95.62 173 TYR A CA 1
ATOM 1348 C C . TYR A 1 173 ? 13.240 -3.298 -14.698 1.00 95.62 173 TYR A C 1
ATOM 1350 O O . TYR A 1 173 ? 13.828 -2.502 -13.965 1.00 95.62 173 TYR A O 1
ATOM 1358 N N . LYS A 1 174 ? 13.858 -3.990 -15.655 1.00 94.94 174 LYS A N 1
ATOM 1359 C CA . LYS A 1 174 ? 15.266 -3.835 -16.006 1.00 94.94 174 LYS A CA 1
ATOM 1360 C C . LYS A 1 174 ? 15.414 -2.732 -17.045 1.00 94.94 174 LYS A C 1
ATOM 1362 O O . LYS A 1 174 ? 14.886 -2.846 -18.150 1.00 94.94 174 LYS A O 1
ATOM 1367 N N . ILE A 1 175 ? 16.218 -1.733 -16.712 1.00 91.75 175 ILE A N 1
ATOM 1368 C CA . ILE A 1 175 ? 16.633 -0.659 -17.607 1.00 91.75 175 ILE A CA 1
ATOM 1369 C C . ILE A 1 175 ? 18.044 -0.985 -18.099 1.00 91.75 175 ILE A C 1
ATOM 1371 O O . ILE A 1 175 ? 18.929 -1.305 -17.304 1.00 91.75 175 ILE A O 1
ATOM 1375 N N . VAL A 1 176 ? 18.254 -0.920 -19.413 1.00 91.50 176 VAL A N 1
ATOM 1376 C CA . VAL A 1 176 ? 19.582 -1.041 -20.025 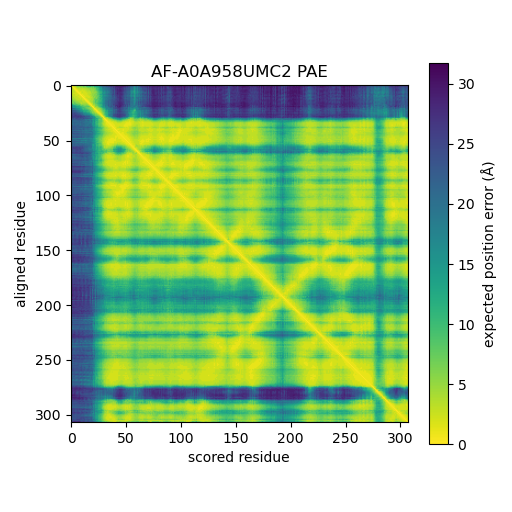1.00 91.50 176 VAL A CA 1
ATOM 1377 C C . VAL A 1 176 ? 19.894 0.266 -20.727 1.00 91.50 176 VAL A C 1
ATOM 1379 O O . VAL A 1 176 ? 19.195 0.639 -21.668 1.00 91.50 176 VAL A O 1
ATOM 1382 N N . ALA A 1 177 ? 20.928 0.966 -20.265 1.00 89.00 177 ALA A N 1
ATOM 1383 C CA . ALA A 1 177 ? 21.363 2.202 -20.895 1.00 89.00 177 ALA A CA 1
ATOM 1384 C C . ALA A 1 177 ? 21.862 1.892 -22.320 1.00 89.00 177 ALA A C 1
ATOM 1386 O O . ALA A 1 177 ? 22.812 1.119 -22.465 1.00 89.00 177 ALA A O 1
ATOM 1387 N N . PRO A 1 178 ? 21.261 2.470 -23.378 1.00 86.44 178 PRO A N 1
ATOM 1388 C CA . PRO A 1 178 ? 21.660 2.152 -24.746 1.00 86.44 178 PRO A CA 1
ATOM 1389 C C . PRO A 1 178 ? 23.050 2.706 -25.079 1.00 86.44 178 PRO A C 1
ATOM 1391 O O . PRO A 1 178 ? 23.815 2.051 -25.777 1.00 86.44 178 PRO A O 1
ATOM 1394 N N . ASN A 1 179 ? 23.384 3.892 -24.556 1.00 89.00 179 ASN A N 1
ATOM 1395 C CA . ASN A 1 179 ? 24.651 4.586 -24.797 1.00 89.00 179 ASN A CA 1
ATOM 1396 C C . ASN A 1 179 ? 25.199 5.173 -23.483 1.00 89.00 179 ASN A C 1
ATOM 1398 O O . ASN A 1 179 ? 25.051 6.372 -23.235 1.00 89.00 179 ASN A O 1
ATOM 1402 N N . PRO A 1 180 ? 25.781 4.347 -22.601 1.00 88.56 180 PRO A N 1
ATOM 1403 C CA . PRO A 1 180 ? 26.342 4.835 -21.350 1.00 88.56 180 PRO A CA 1
ATOM 1404 C C . PRO A 1 180 ? 27.581 5.716 -21.584 1.00 88.56 180 PRO A C 1
ATOM 1406 O O . PRO A 1 180 ? 28.523 5.306 -22.260 1.00 88.56 180 PRO A O 1
ATOM 1409 N N . SER A 1 181 ? 27.616 6.911 -20.981 1.00 88.56 181 SER A N 1
ATOM 1410 C CA . SER A 1 181 ? 28.810 7.772 -21.010 1.00 88.56 181 SER A CA 1
ATOM 1411 C C . SER A 1 181 ? 29.918 7.206 -20.108 1.00 88.56 181 SER A C 1
ATOM 1413 O O . SER A 1 181 ? 29.643 7.009 -18.919 1.00 88.56 181 SER A O 1
ATOM 1415 N N . PRO A 1 182 ? 31.162 7.030 -20.601 1.00 91.31 182 PRO A N 1
ATOM 1416 C CA . PRO A 1 182 ? 32.317 6.628 -19.790 1.00 91.31 182 PRO A CA 1
ATOM 1417 C C . PRO A 1 182 ? 32.905 7.783 -18.958 1.00 91.31 182 PRO A C 1
ATOM 1419 O O . PRO A 1 182 ? 33.948 7.629 -18.329 1.00 91.31 182 PRO A O 1
ATOM 1422 N N . TYR A 1 183 ? 32.259 8.953 -18.958 1.00 91.94 183 TYR A N 1
ATOM 1423 C CA . TYR A 1 183 ? 32.679 10.123 -18.191 1.00 91.94 183 TYR A CA 1
ATOM 1424 C C . TYR A 1 183 ? 31.534 10.654 -17.322 1.00 91.94 183 TYR A C 1
ATOM 1426 O O . TYR A 1 183 ? 30.371 10.629 -17.743 1.00 91.94 183 TYR A O 1
ATOM 1434 N N . THR A 1 184 ? 31.875 11.157 -16.137 1.00 91.38 184 THR A N 1
ATOM 1435 C CA . THR A 1 184 ? 31.054 12.098 -15.361 1.00 91.38 184 THR A CA 1
ATOM 1436 C C . THR A 1 184 ? 31.423 13.511 -15.797 1.00 91.38 184 THR A C 1
ATOM 1438 O O . THR A 1 184 ? 32.610 13.824 -15.883 1.00 91.38 184 THR A O 1
ATOM 1441 N N . ALA A 1 185 ? 30.427 14.349 -16.080 1.00 91.75 185 ALA A N 1
ATOM 1442 C CA . ALA A 1 185 ? 30.636 15.760 -16.382 1.00 91.75 185 ALA A CA 1
ATOM 1443 C C . ALA A 1 185 ? 30.311 16.602 -15.146 1.00 91.75 185 ALA A C 1
ATOM 1445 O O . ALA A 1 185 ? 29.206 16.508 -14.614 1.00 91.75 185 ALA A O 1
ATOM 1446 N N . GLU A 1 186 ? 31.258 17.426 -14.717 1.00 93.19 186 GLU A N 1
ATOM 1447 C CA . GLU A 1 186 ? 31.079 18.384 -13.629 1.00 93.19 186 GLU A CA 1
ATOM 1448 C C . GLU A 1 186 ? 31.262 19.798 -14.172 1.00 93.19 186 GLU A C 1
ATOM 1450 O O . GLU A 1 186 ? 32.225 20.084 -14.887 1.00 93.19 186 GLU A O 1
ATOM 1455 N N . ILE A 1 187 ? 30.313 20.672 -13.843 1.00 92.44 187 ILE A N 1
ATOM 1456 C CA . ILE A 1 187 ? 30.390 22.093 -14.167 1.00 92.44 187 ILE A CA 1
ATOM 1457 C C . ILE A 1 187 ? 31.141 22.778 -13.031 1.00 92.44 187 ILE A C 1
ATOM 1459 O O . ILE A 1 187 ? 30.743 22.674 -11.871 1.00 92.44 187 ILE A O 1
ATOM 1463 N N . ILE A 1 188 ? 32.208 23.493 -13.368 1.00 92.19 188 ILE A N 1
ATOM 1464 C CA . ILE A 1 188 ? 32.978 24.302 -12.424 1.00 92.19 188 ILE A CA 1
ATOM 1465 C C . ILE A 1 188 ? 33.077 25.742 -12.930 1.00 92.19 188 ILE A C 1
ATOM 1467 O O . ILE A 1 188 ? 32.802 26.021 -14.098 1.00 92.19 188 ILE A O 1
ATOM 1471 N N . ASN A 1 189 ? 33.492 26.653 -12.046 1.00 91.88 189 ASN A N 1
ATOM 1472 C CA . ASN A 1 189 ? 33.715 28.066 -12.373 1.00 91.88 189 ASN A CA 1
ATOM 1473 C C . ASN A 1 189 ? 32.510 28.726 -13.070 1.00 91.88 189 ASN A C 1
ATOM 1475 O O . ASN A 1 189 ? 32.686 29.474 -14.028 1.00 91.88 189 ASN A O 1
ATOM 1479 N N . PHE A 1 190 ? 31.287 28.423 -12.621 1.00 93.69 190 PHE A N 1
ATOM 1480 C CA . PHE A 1 190 ? 30.092 29.071 -13.158 1.00 93.69 190 PHE A CA 1
ATOM 1481 C C . PHE A 1 190 ? 30.086 30.562 -12.786 1.00 93.69 190 PHE A C 1
ATOM 1483 O O . PHE A 1 190 ? 30.123 30.911 -11.605 1.00 93.69 190 PHE A O 1
ATOM 1490 N N . ASP A 1 191 ? 30.040 31.417 -13.802 1.00 91.94 191 ASP A N 1
ATOM 1491 C CA . ASP A 1 191 ? 29.925 32.870 -13.703 1.00 91.94 191 ASP A CA 1
ATOM 1492 C C . ASP A 1 191 ? 28.485 33.281 -14.042 1.00 91.94 191 ASP A C 1
ATOM 1494 O O . ASP A 1 191 ? 28.023 33.061 -15.161 1.00 91.94 191 ASP A O 1
ATOM 1498 N N . ASP A 1 192 ? 27.783 33.869 -13.072 1.00 89.25 192 ASP A N 1
ATOM 1499 C CA . ASP A 1 192 ? 26.366 34.249 -13.175 1.00 89.25 192 ASP A CA 1
ATOM 1500 C C . ASP A 1 192 ? 26.143 35.568 -13.948 1.00 89.25 192 ASP A C 1
ATOM 1502 O O . ASP A 1 192 ? 25.056 35.810 -14.470 1.00 89.25 192 ASP A O 1
ATOM 1506 N N . GLU A 1 193 ? 27.167 36.424 -14.076 1.00 91.56 193 GLU A N 1
ATOM 1507 C CA . GLU A 1 193 ? 27.068 37.675 -14.846 1.00 91.56 193 GLU A CA 1
ATOM 1508 C C . GLU A 1 193 ? 27.198 37.421 -16.351 1.00 91.56 193 GLU A C 1
ATOM 1510 O O . GLU A 1 193 ? 26.483 38.030 -17.153 1.00 91.56 193 GLU A O 1
ATOM 1515 N N . TRP A 1 194 ? 28.097 36.514 -16.744 1.00 91.38 194 TRP A N 1
ATOM 1516 C CA . TRP A 1 194 ? 28.383 36.214 -18.153 1.00 91.38 194 TRP A CA 1
ATOM 1517 C C . TRP A 1 194 ? 27.821 34.868 -18.622 1.00 91.38 194 TRP A C 1
ATOM 1519 O O . TRP A 1 194 ? 27.902 34.562 -19.814 1.00 91.38 194 TRP A O 1
ATOM 1529 N N . TYR A 1 195 ? 27.235 34.082 -17.712 1.00 88.12 195 TYR A N 1
ATOM 1530 C CA . 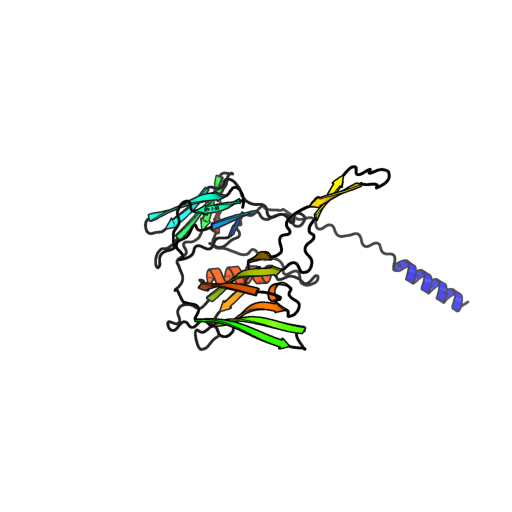TYR A 1 195 ? 26.732 32.724 -17.950 1.00 88.12 195 TYR A CA 1
ATOM 1531 C C . TYR A 1 195 ? 27.795 31.793 -18.556 1.00 88.12 195 TYR A C 1
ATOM 1533 O O . TYR A 1 195 ? 27.505 30.968 -19.427 1.00 88.12 195 TYR A O 1
ATOM 1541 N N . THR A 1 196 ? 29.046 31.934 -18.113 1.00 93.06 196 THR A N 1
ATOM 1542 C CA . THR A 1 196 ? 30.171 31.104 -18.568 1.00 93.06 196 THR A CA 1
ATOM 1543 C C . THR A 1 196 ? 30.508 30.030 -17.548 1.00 93.06 196 THR A C 1
ATOM 1545 O O . THR A 1 196 ? 30.340 30.237 -16.352 1.00 93.06 196 THR A O 1
ATOM 1548 N N . PHE A 1 197 ? 31.000 28.883 -18.008 1.00 93.88 197 PHE A N 1
ATOM 1549 C CA . PHE A 1 197 ? 31.416 27.782 -17.145 1.00 93.88 197 PHE A CA 1
ATOM 1550 C C . PHE A 1 197 ? 32.456 26.904 -17.834 1.00 93.88 197 PHE A C 1
ATOM 1552 O O . PHE A 1 197 ? 32.496 26.831 -19.065 1.00 93.88 197 PHE A O 1
ATOM 1559 N N . ASP A 1 198 ? 33.240 26.185 -17.036 1.00 93.25 198 ASP A N 1
ATOM 1560 C CA . ASP A 1 198 ? 34.107 25.116 -17.519 1.00 93.25 198 ASP A CA 1
ATOM 1561 C C . ASP A 1 198 ? 33.462 23.754 -17.236 1.00 93.25 198 ASP A C 1
ATOM 1563 O O . ASP A 1 198 ? 32.750 23.571 -16.245 1.00 93.25 198 ASP A O 1
ATOM 1567 N N . VAL A 1 199 ? 33.732 22.773 -18.099 1.00 93.25 199 VAL A N 1
ATOM 1568 C CA . VAL A 1 199 ? 33.284 21.387 -17.908 1.00 93.25 199 VAL A CA 1
ATOM 1569 C C . V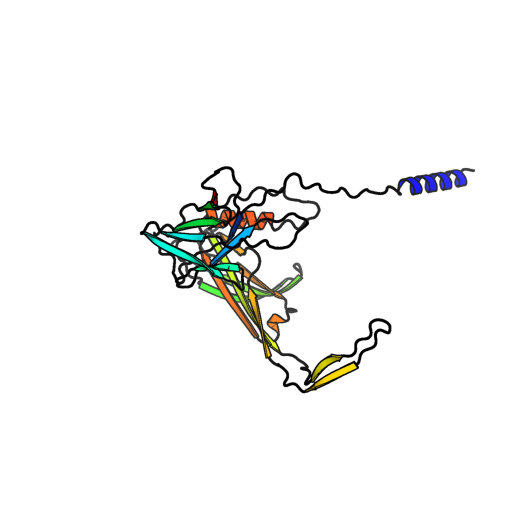AL A 1 199 ? 34.496 20.491 -17.729 1.00 93.25 199 VAL A C 1
ATOM 1571 O O . VAL A 1 199 ? 35.330 20.376 -18.629 1.00 93.25 199 VAL A O 1
ATOM 1574 N N . ILE A 1 200 ? 34.570 19.813 -16.587 1.00 94.75 200 ILE A N 1
ATOM 1575 C CA . ILE A 1 200 ? 35.539 18.746 -16.352 1.00 94.75 200 ILE A CA 1
ATOM 1576 C C . ILE A 1 200 ? 34.874 17.406 -16.651 1.00 94.75 200 ILE A C 1
ATOM 1578 O O . ILE A 1 200 ? 33.772 17.123 -16.183 1.00 94.75 200 ILE A O 1
ATOM 1582 N N . LEU A 1 201 ? 35.565 16.575 -17.434 1.00 94.50 201 LEU A N 1
ATOM 1583 C CA . LEU A 1 201 ? 35.176 15.194 -17.697 1.00 94.50 201 LEU A CA 1
ATOM 1584 C C . LEU A 1 201 ? 36.082 14.249 -16.907 1.00 94.50 201 LEU A C 1
ATOM 1586 O O . LEU A 1 201 ? 37.269 14.121 -17.210 1.00 94.50 201 LEU A O 1
ATOM 1590 N N . THR A 1 202 ? 35.509 13.557 -15.928 1.00 94.19 202 THR A N 1
ATOM 1591 C CA . THR A 1 202 ? 36.217 12.565 -15.109 1.00 94.19 202 THR A CA 1
ATOM 1592 C C . THR A 1 202 ? 35.859 11.159 -15.594 1.00 94.19 202 THR A C 1
ATOM 1594 O O . THR A 1 202 ? 34.668 10.854 -15.692 1.00 94.19 202 THR A O 1
ATOM 1597 N N . PRO A 1 203 ? 36.833 10.285 -15.917 1.00 94.44 203 PRO A N 1
ATOM 1598 C CA . PRO A 1 203 ? 36.546 8.902 -16.292 1.00 94.44 203 PRO A CA 1
ATOM 1599 C C . PRO A 1 203 ? 35.766 8.166 -15.199 1.00 94.44 203 PRO A C 1
ATOM 1601 O O . PRO A 1 203 ? 36.102 8.260 -14.019 1.00 94.44 203 PRO A O 1
ATOM 1604 N N . ARG A 1 204 ? 34.751 7.402 -15.602 1.00 90.81 204 ARG A N 1
ATOM 1605 C CA . ARG A 1 204 ? 33.979 6.519 -14.724 1.00 90.81 204 ARG A CA 1
ATOM 1606 C C . ARG A 1 204 ? 33.704 5.187 -15.411 1.00 90.81 204 ARG A C 1
ATOM 1608 O O . ARG A 1 204 ? 33.598 5.122 -16.633 1.00 90.81 204 ARG A O 1
ATOM 1615 N N . GLU A 1 205 ? 33.480 4.152 -14.614 1.00 89.69 205 GLU A N 1
ATOM 1616 C CA . GLU A 1 205 ? 32.850 2.925 -15.097 1.00 89.69 205 GLU A CA 1
ATOM 1617 C C . GLU A 1 205 ? 31.335 3.162 -15.174 1.00 89.69 205 GLU A C 1
ATOM 1619 O O . GLU A 1 205 ? 30.717 3.484 -14.154 1.00 89.69 205 GLU A O 1
ATOM 1624 N N . PRO A 1 206 ? 30.709 3.090 -16.360 1.00 85.56 206 PRO A N 1
ATOM 1625 C CA . PRO A 1 206 ? 29.293 3.371 -16.464 1.00 85.56 206 PRO A CA 1
ATOM 1626 C C . PRO A 1 206 ? 28.427 2.231 -15.931 1.00 85.56 206 PRO A C 1
ATOM 1628 O O . PRO A 1 206 ? 28.613 1.063 -16.265 1.00 85.56 206 PRO A O 1
ATOM 1631 N N . GLU A 1 207 ? 27.374 2.598 -15.211 1.00 84.75 207 GLU A N 1
ATOM 1632 C CA . GLU A 1 207 ? 26.272 1.693 -14.905 1.00 84.75 207 GLU A CA 1
ATOM 1633 C C . GLU A 1 207 ? 25.447 1.433 -16.171 1.00 84.75 207 GLU A C 1
ATOM 1635 O O . GLU A 1 207 ? 24.819 2.333 -16.731 1.00 84.75 207 GLU A O 1
ATOM 1640 N N . ILE A 1 208 ? 25.490 0.192 -16.658 1.00 89.56 208 ILE A N 1
ATOM 1641 C CA . ILE A 1 208 ? 24.789 -0.225 -17.883 1.00 89.56 208 ILE A CA 1
ATOM 1642 C C . ILE A 1 208 ? 23.396 -0.774 -17.558 1.00 89.56 208 ILE A C 1
ATOM 1644 O O . ILE A 1 208 ? 22.480 -0.668 -18.372 1.00 89.56 208 ILE A O 1
ATOM 1648 N N . ILE A 1 209 ? 23.237 -1.386 -16.381 1.00 92.69 209 ILE A N 1
ATOM 1649 C CA . ILE A 1 209 ? 22.018 -2.077 -15.962 1.00 92.69 209 ILE A CA 1
ATOM 1650 C C . ILE A 1 209 ? 21.530 -1.473 -14.651 1.00 92.69 209 ILE A C 1
ATOM 1652 O O . ILE A 1 209 ? 22.218 -1.572 -13.639 1.00 92.69 209 ILE A O 1
ATOM 1656 N N . CYS A 1 210 ? 20.311 -0.943 -14.672 1.00 91.06 210 CYS A N 1
ATOM 1657 C CA . CYS A 1 210 ? 19.606 -0.462 -13.490 1.00 91.06 210 CYS A CA 1
ATOM 1658 C C . CYS A 1 210 ? 18.279 -1.218 -13.342 1.00 91.06 210 CYS A C 1
ATOM 1660 O O . CYS A 1 210 ? 17.730 -1.738 -14.318 1.00 91.06 210 CYS A O 1
ATOM 1662 N N . TYR A 1 211 ? 17.753 -1.260 -12.122 1.00 93.94 211 TYR A N 1
ATOM 1663 C CA . TYR A 1 211 ? 16.409 -1.753 -11.840 1.00 93.94 211 TYR A CA 1
ATOM 1664 C C . TYR A 1 211 ? 15.621 -0.640 -11.170 1.00 93.94 211 TYR A C 1
ATOM 1666 O O . TYR A 1 211 ? 16.164 0.075 -10.332 1.00 93.94 211 TYR A O 1
ATOM 1674 N N . SER A 1 212 ? 14.360 -0.503 -11.555 1.00 94.19 212 SER A N 1
ATOM 1675 C CA . SER A 1 212 ? 13.421 0.401 -10.901 1.00 94.19 212 SER A CA 1
ATOM 1676 C C . SER A 1 212 ? 12.227 -0.407 -10.421 1.00 94.19 212 SER A C 1
ATOM 1678 O O . SER A 1 212 ? 11.759 -1.290 -11.149 1.00 94.19 212 SER A O 1
ATOM 1680 N N . THR A 1 213 ? 11.775 -0.116 -9.204 1.00 95.94 213 THR A N 1
ATOM 1681 C CA . THR A 1 213 ? 10.597 -0.733 -8.597 1.00 95.94 213 THR A CA 1
ATOM 1682 C C . THR A 1 213 ? 9.538 0.331 -8.366 1.00 95.94 213 THR A C 1
ATOM 1684 O O . THR A 1 213 ? 9.819 1.375 -7.780 1.00 95.94 213 THR A O 1
ATOM 1687 N N . GLU A 1 214 ? 8.321 0.051 -8.812 1.00 94.69 214 GLU A N 1
ATOM 1688 C CA . GLU A 1 214 ? 7.154 0.904 -8.629 1.00 94.69 214 GLU A CA 1
ATOM 1689 C C . GLU A 1 214 ? 6.034 0.111 -7.950 1.00 94.69 214 GLU A C 1
ATOM 1691 O O . GLU A 1 214 ? 5.880 -1.095 -8.152 1.00 94.69 214 GLU A O 1
ATOM 1696 N N . TYR A 1 215 ? 5.248 0.799 -7.128 1.00 94.12 215 TYR A N 1
ATOM 1697 C CA . TYR A 1 215 ? 4.118 0.218 -6.411 1.00 94.12 215 TYR A CA 1
ATOM 1698 C C . TYR A 1 215 ? 2.808 0.692 -7.034 1.00 94.12 215 TYR A C 1
ATOM 1700 O O . TYR A 1 215 ? 2.721 1.803 -7.563 1.00 94.12 215 TYR A O 1
ATOM 1708 N N . SER A 1 216 ? 1.775 -0.142 -6.953 1.00 93.06 216 SER A N 1
ATOM 1709 C CA . SER A 1 216 ? 0.440 0.189 -7.438 1.00 93.06 216 SER A CA 1
ATOM 1710 C C . SER A 1 216 ? -0.094 1.464 -6.797 1.00 93.06 216 SER A C 1
ATOM 1712 O O . SER A 1 216 ? -0.037 1.622 -5.577 1.00 93.06 216 SER A O 1
ATOM 1714 N N . THR A 1 217 ? -0.675 2.338 -7.615 1.00 86.75 217 THR A N 1
ATOM 1715 C CA . THR A 1 217 ? -1.361 3.547 -7.157 1.00 86.75 217 THR A CA 1
ATOM 1716 C C . THR A 1 217 ? -2.873 3.403 -7.318 1.00 86.75 217 THR A C 1
ATOM 1718 O O . THR A 1 217 ? -3.368 2.685 -8.189 1.00 86.75 217 THR A O 1
ATOM 1721 N N . GLY A 1 218 ? -3.624 4.098 -6.465 1.00 86.62 218 GLY A N 1
ATOM 1722 C CA . GLY A 1 218 ? -5.083 4.045 -6.470 1.00 86.62 218 GLY A CA 1
ATOM 1723 C C . GLY A 1 218 ? -5.658 2.765 -5.857 1.00 86.62 218 GLY A C 1
ATOM 1724 O O . GLY A 1 218 ? -4.978 2.006 -5.173 1.00 86.62 218 GLY A O 1
ATOM 1725 N N . ILE A 1 219 ? -6.960 2.562 -6.064 1.00 89.94 219 ILE A N 1
ATOM 1726 C CA . ILE A 1 219 ? -7.734 1.486 -5.435 1.00 89.94 219 ILE A CA 1
ATOM 1727 C C . ILE A 1 219 ? -8.249 0.540 -6.522 1.00 89.94 219 ILE A C 1
ATOM 1729 O O . ILE A 1 219 ? -9.166 0.882 -7.280 1.00 89.94 219 ILE A O 1
ATOM 1733 N N . ASN A 1 220 ? -7.694 -0.669 -6.575 1.00 93.25 220 ASN A N 1
ATOM 1734 C CA . ASN A 1 220 ? -8.124 -1.737 -7.476 1.00 93.25 220 ASN A CA 1
ATOM 1735 C C . ASN A 1 220 ? -8.884 -2.796 -6.683 1.00 93.25 220 ASN A C 1
ATOM 1737 O O . ASN A 1 220 ? -8.295 -3.542 -5.911 1.00 93.25 220 ASN A O 1
ATOM 1741 N N . GLN A 1 221 ? -10.202 -2.848 -6.857 1.00 94.75 221 GLN A N 1
ATOM 1742 C CA . GLN A 1 221 ? -11.061 -3.760 -6.108 1.00 94.75 221 GLN A CA 1
ATOM 1743 C C . GLN A 1 221 ? -12.245 -4.235 -6.944 1.00 94.75 221 GLN A C 1
ATOM 1745 O O . GLN A 1 221 ? -12.696 -3.533 -7.852 1.00 94.75 221 GLN A O 1
ATOM 1750 N N . THR A 1 222 ? -12.759 -5.411 -6.602 1.00 94.75 222 THR A N 1
ATOM 1751 C CA . THR A 1 222 ? -13.919 -6.042 -7.234 1.00 94.75 222 THR A CA 1
ATOM 1752 C C . THR A 1 222 ? -14.751 -6.798 -6.202 1.00 94.75 222 THR A C 1
ATOM 1754 O O . THR A 1 222 ? -14.296 -7.058 -5.087 1.00 94.75 222 THR A O 1
ATOM 1757 N N . ALA A 1 223 ? -15.985 -7.128 -6.570 1.00 93.88 223 ALA A N 1
ATOM 1758 C CA . ALA A 1 223 ? -16.886 -7.928 -5.759 1.00 93.88 223 ALA A CA 1
ATOM 1759 C C . ALA A 1 223 ? -17.559 -8.997 -6.622 1.00 93.88 223 ALA A C 1
ATOM 1761 O O . ALA A 1 223 ? -17.851 -8.773 -7.795 1.00 93.88 223 ALA A O 1
ATOM 1762 N N . THR A 1 224 ? -17.840 -10.146 -6.023 1.00 91.56 224 THR A N 1
ATOM 1763 C CA . THR A 1 224 ? -18.533 -11.275 -6.664 1.00 91.56 224 THR A CA 1
ATOM 1764 C C . THR A 1 224 ? -20.006 -11.356 -6.260 1.00 91.56 224 THR A C 1
ATOM 1766 O O . THR A 1 224 ? -20.709 -12.286 -6.639 1.00 91.56 224 THR A O 1
ATOM 1769 N N . THR A 1 225 ? -20.511 -10.371 -5.509 1.00 86.81 225 THR A N 1
ATOM 1770 C CA . THR A 1 225 ? -21.883 -10.345 -4.969 1.00 86.81 225 THR A CA 1
ATOM 1771 C C . THR A 1 225 ? -22.975 -10.367 -6.036 1.00 86.81 225 THR A C 1
ATOM 1773 O O . THR A 1 225 ? -24.093 -10.782 -5.745 1.00 86.81 225 THR A O 1
ATOM 1776 N N . GLU A 1 226 ? -22.665 -9.901 -7.246 1.00 84.00 226 GLU A N 1
ATOM 1777 C CA . GLU A 1 226 ? -23.587 -9.856 -8.389 1.00 84.00 226 GLU A CA 1
ATOM 1778 C C . GLU A 1 226 ? -23.400 -11.041 -9.353 1.00 84.00 226 GLU A C 1
ATOM 1780 O O . GLU A 1 226 ? -24.065 -11.113 -10.387 1.00 84.00 226 GLU A O 1
ATOM 1785 N N . LEU A 1 227 ? -22.493 -11.970 -9.038 1.00 83.56 227 LEU A N 1
ATOM 1786 C CA . LEU A 1 227 ? -22.175 -13.123 -9.875 1.00 83.56 227 LEU A CA 1
ATOM 1787 C C . LEU A 1 227 ? -22.869 -14.386 -9.351 1.00 83.56 227 LEU A C 1
ATOM 1789 O O . LEU A 1 227 ? -23.085 -14.553 -8.153 1.00 83.56 227 LEU A O 1
ATOM 1793 N N . ASN A 1 228 ? -23.205 -15.299 -10.267 1.00 78.31 228 ASN A N 1
ATOM 1794 C CA . ASN A 1 228 ? -23.813 -16.591 -9.918 1.00 78.31 228 ASN A CA 1
ATOM 1795 C C . ASN A 1 228 ? -22.825 -17.535 -9.217 1.00 78.31 228 ASN A C 1
ATOM 1797 O O . ASN A 1 228 ? -23.233 -18.404 -8.451 1.00 78.31 228 ASN A O 1
ATOM 1801 N N . GLU A 1 229 ? -21.536 -17.372 -9.508 1.00 82.31 229 GLU A N 1
ATOM 1802 C CA . GLU A 1 229 ? -20.436 -18.139 -8.935 1.00 82.31 229 GLU A CA 1
ATOM 1803 C C . GLU A 1 229 ? -19.514 -17.180 -8.184 1.00 82.31 229 GLU A C 1
ATOM 1805 O O . GLU A 1 229 ? -19.280 -16.056 -8.641 1.00 82.31 229 GLU A O 1
ATOM 1810 N N . ASN A 1 230 ? -18.972 -17.619 -7.043 1.00 86.56 230 ASN A N 1
ATOM 1811 C CA . ASN A 1 230 ? -18.031 -16.819 -6.265 1.00 86.56 230 ASN A CA 1
ATOM 1812 C C . ASN A 1 230 ? -16.627 -16.865 -6.883 1.00 86.56 230 ASN A C 1
ATOM 1814 O O . ASN A 1 230 ? -15.698 -17.467 -6.344 1.00 86.56 230 ASN A O 1
ATOM 1818 N N . ARG A 1 231 ? -16.513 -16.272 -8.071 1.00 91.56 231 ARG A N 1
ATOM 1819 C CA . ARG A 1 231 ? -15.324 -16.353 -8.903 1.00 91.56 231 ARG A CA 1
ATOM 1820 C C . ARG A 1 231 ? -14.994 -15.003 -9.515 1.00 91.56 231 ARG A C 1
ATOM 1822 O O . ARG A 1 231 ? -15.824 -14.384 -10.180 1.00 91.56 231 ARG A O 1
ATOM 1829 N N . VAL A 1 232 ? -13.753 -14.577 -9.332 1.00 93.19 232 VAL A N 1
ATOM 1830 C CA . VAL A 1 232 ? -13.167 -13.455 -10.058 1.00 93.19 232 VAL A CA 1
ATOM 1831 C C . VAL A 1 232 ? -12.507 -14.019 -11.309 1.00 93.19 232 VAL A C 1
ATOM 1833 O O . VAL A 1 232 ? -11.611 -14.854 -11.227 1.00 93.19 232 VAL A O 1
ATOM 1836 N N . VAL A 1 233 ? -12.961 -13.578 -12.481 1.00 93.44 233 VAL A N 1
ATOM 1837 C CA . VAL A 1 233 ? -12.442 -14.048 -13.770 1.00 93.44 233 VAL A CA 1
ATOM 1838 C C . VAL A 1 233 ? -11.896 -12.865 -14.548 1.00 93.44 233 VAL A C 1
ATOM 1840 O O . VAL A 1 233 ? -12.625 -11.911 -14.819 1.00 93.44 233 VAL A O 1
ATOM 1843 N N . ARG A 1 234 ? -10.628 -12.961 -14.956 1.00 94.62 234 ARG A N 1
ATOM 1844 C CA . ARG A 1 234 ? -9.943 -12.002 -15.830 1.00 94.62 234 ARG A CA 1
ATOM 1845 C C . ARG A 1 234 ? -10.054 -10.565 -15.317 1.00 94.62 234 ARG A C 1
ATOM 1847 O O . ARG A 1 234 ? -10.322 -9.644 -16.090 1.00 94.62 234 ARG A O 1
ATOM 1854 N N . PHE A 1 235 ? -9.862 -10.363 -14.017 1.00 95.88 235 PHE A N 1
ATOM 1855 C CA . PHE A 1 235 ? -9.907 -9.022 -13.448 1.00 95.88 235 PHE A CA 1
ATOM 1856 C C . PHE A 1 235 ? -8.630 -8.244 -13.815 1.00 95.88 235 PHE A C 1
ATOM 1858 O O . PHE A 1 235 ? -7.533 -8.747 -13.568 1.00 95.88 235 PHE A O 1
ATOM 1865 N N . PRO A 1 236 ? -8.730 -7.045 -14.419 1.00 95.44 236 PRO A N 1
ATOM 1866 C CA . PRO A 1 236 ? -7.567 -6.261 -14.827 1.00 95.44 236 PRO A CA 1
ATOM 1867 C C . PRO A 1 236 ? -6.900 -5.572 -13.631 1.00 95.44 236 PRO A C 1
ATOM 1869 O O . PRO A 1 236 ? -7.507 -4.725 -12.981 1.00 95.44 236 PRO A O 1
ATOM 1872 N N . VAL A 1 237 ? -5.628 -5.897 -13.379 1.00 95.56 237 VAL A N 1
ATOM 1873 C CA . VAL A 1 237 ? -4.845 -5.339 -12.257 1.00 95.56 237 VAL A CA 1
ATOM 1874 C C . VAL A 1 237 ? -3.919 -4.212 -12.705 1.00 95.56 237 VAL A C 1
ATOM 1876 O O . VAL A 1 237 ? -3.843 -3.179 -12.046 1.00 95.56 237 VAL A O 1
ATOM 1879 N N . ASN A 1 238 ? -3.224 -4.396 -13.828 1.00 95.12 238 ASN A N 1
ATOM 1880 C CA . ASN A 1 238 ? -2.319 -3.397 -14.396 1.00 95.12 238 ASN A CA 1
ATOM 1881 C C . ASN A 1 238 ? -2.324 -3.481 -15.927 1.00 95.12 238 ASN A C 1
ATOM 1883 O O . ASN A 1 238 ? -2.486 -4.567 -16.484 1.00 95.12 238 ASN A O 1
ATOM 1887 N N . TYR A 1 239 ? -2.136 -2.354 -16.608 1.00 94.06 239 TYR A N 1
ATOM 1888 C CA . TYR A 1 239 ? -2.025 -2.286 -18.063 1.00 94.06 239 TYR A CA 1
ATOM 1889 C C . TYR A 1 239 ? -0.719 -1.603 -18.460 1.00 94.06 239 TYR A C 1
ATOM 1891 O O . TYR A 1 239 ? -0.464 -0.464 -18.079 1.00 94.06 239 TYR A O 1
ATOM 1899 N N . LEU A 1 240 ? 0.067 -2.283 -19.289 1.00 94.50 240 LEU A N 1
ATOM 1900 C CA . LEU A 1 240 ? 1.326 -1.787 -19.825 1.00 94.50 240 LEU A CA 1
ATOM 1901 C C . LEU A 1 240 ? 1.147 -1.505 -21.314 1.00 94.50 240 LEU A C 1
ATOM 1903 O O . LEU A 1 240 ? 0.861 -2.405 -22.105 1.00 94.50 240 LEU A O 1
ATOM 1907 N N . SER A 1 241 ? 1.313 -0.247 -21.712 1.00 94.31 241 SER A N 1
ATOM 1908 C CA . SER A 1 241 ? 1.272 0.138 -23.125 1.00 94.31 241 SER A CA 1
ATOM 1909 C C . SER A 1 241 ? 2.436 -0.489 -23.896 1.00 94.31 241 SER A C 1
ATOM 1911 O O . SER A 1 241 ? 3.535 -0.623 -23.367 1.00 94.31 241 SER A O 1
ATOM 1913 N N . LYS A 1 242 ? 2.263 -0.774 -25.193 1.00 92.69 242 LYS A N 1
ATOM 1914 C CA . LYS A 1 242 ? 3.380 -1.200 -26.060 1.00 92.69 242 LYS A CA 1
ATOM 1915 C C . LYS A 1 242 ? 4.527 -0.184 -26.133 1.00 92.69 242 LYS A C 1
ATOM 1917 O O . LYS A 1 242 ? 5.618 -0.528 -26.574 1.00 92.69 242 LYS A O 1
ATOM 1922 N N . LEU A 1 243 ? 4.242 1.081 -25.811 1.00 91.69 243 LEU A N 1
ATOM 1923 C CA . LEU A 1 243 ? 5.213 2.178 -25.806 1.00 91.69 243 LEU A CA 1
ATOM 1924 C C . LEU A 1 243 ? 5.888 2.347 -24.440 1.00 91.69 243 LEU A C 1
ATOM 1926 O O . LEU A 1 243 ? 6.752 3.208 -24.298 1.00 91.69 243 LEU A O 1
ATOM 1930 N N . ASP A 1 244 ? 5.486 1.561 -23.442 1.00 92.12 244 ASP A N 1
ATOM 1931 C CA . ASP A 1 244 ? 6.034 1.645 -22.100 1.00 92.12 244 ASP A CA 1
ATOM 1932 C C . ASP A 1 244 ? 7.478 1.123 -22.075 1.00 92.12 244 ASP A C 1
ATOM 1934 O O . ASP A 1 244 ? 7.768 -0.019 -22.449 1.00 92.12 244 ASP A O 1
ATOM 1938 N N . ALA A 1 245 ? 8.402 1.972 -21.620 1.00 89.38 245 ALA A N 1
ATOM 1939 C CA . ALA A 1 245 ? 9.814 1.633 -21.509 1.00 89.38 245 ALA A CA 1
ATOM 1940 C C . ALA A 1 245 ? 10.056 0.456 -20.547 1.00 89.38 245 ALA A C 1
ATOM 1942 O O . ALA A 1 245 ? 11.011 -0.302 -20.738 1.00 89.38 245 ALA A O 1
ATOM 1943 N N . LYS A 1 246 ? 9.158 0.247 -19.574 1.00 91.50 246 LYS A N 1
ATOM 1944 C CA . LYS A 1 246 ? 9.215 -0.852 -18.599 1.00 91.50 246 LYS A CA 1
ATOM 1945 C C . LYS A 1 246 ? 9.246 -2.230 -19.263 1.00 91.50 246 LYS A C 1
ATOM 1947 O O . LYS A 1 246 ? 9.851 -3.164 -18.740 1.00 91.50 246 LYS A O 1
ATOM 1952 N N . MET A 1 247 ? 8.633 -2.359 -20.442 1.00 88.00 247 MET A N 1
ATOM 1953 C CA . MET A 1 247 ? 8.534 -3.624 -21.174 1.00 88.00 247 MET A CA 1
ATOM 1954 C C . MET A 1 247 ? 9.714 -3.910 -22.114 1.00 88.00 247 MET A C 1
ATOM 1956 O O . MET A 1 247 ? 9.756 -4.983 -22.713 1.00 88.00 247 MET A O 1
ATOM 1960 N N . GLN A 1 248 ? 10.675 -2.991 -22.269 1.00 87.00 248 GLN A N 1
ATOM 1961 C CA . GLN A 1 248 ? 11.712 -3.110 -23.306 1.00 87.00 248 GLN A CA 1
ATOM 1962 C C . GLN A 1 248 ? 12.661 -4.296 -23.115 1.00 87.00 248 GLN A C 1
ATOM 1964 O O . GLN A 1 248 ? 13.068 -4.912 -24.097 1.00 87.00 248 GLN A O 1
ATOM 1969 N N . THR A 1 249 ? 13.056 -4.594 -21.872 1.00 89.50 249 THR A N 1
ATOM 1970 C CA . THR A 1 249 ? 14.082 -5.616 -21.596 1.00 89.50 249 THR A CA 1
ATOM 1971 C C . THR A 1 249 ? 13.533 -6.782 -20.791 1.00 89.50 249 THR A C 1
ATOM 1973 O O . THR A 1 249 ? 13.487 -7.913 -21.269 1.00 89.50 249 THR A O 1
ATOM 1976 N N . ARG A 1 250 ? 13.183 -6.533 -19.528 1.00 93.31 250 ARG A N 1
ATOM 1977 C CA . ARG A 1 250 ? 12.653 -7.551 -18.624 1.00 93.31 250 ARG A CA 1
ATOM 1978 C C . ARG A 1 250 ? 11.768 -6.874 -17.599 1.00 93.31 250 ARG A C 1
ATOM 1980 O O . ARG A 1 250 ? 12.182 -5.888 -16.997 1.00 93.31 250 ARG A O 1
ATOM 1987 N N . TYR A 1 251 ? 10.596 -7.448 -17.402 1.00 94.94 251 TYR A N 1
ATOM 1988 C CA . TYR A 1 251 ? 9.569 -6.958 -16.502 1.00 94.94 251 TYR A CA 1
ATOM 1989 C C . TYR A 1 251 ? 9.166 -8.080 -15.544 1.00 94.94 251 TYR A C 1
ATOM 1991 O O . TYR A 1 251 ? 9.125 -9.248 -15.939 1.00 94.94 251 TYR A O 1
ATOM 1999 N N . SER A 1 252 ? 8.897 -7.722 -14.295 1.00 95.50 252 SER A N 1
ATOM 2000 C CA . SER A 1 252 ? 8.365 -8.596 -13.257 1.00 95.50 252 SER A CA 1
ATOM 2001 C C . SER A 1 252 ? 7.272 -7.847 -12.513 1.00 95.50 252 SER A C 1
ATOM 2003 O O . SER A 1 252 ? 7.436 -6.667 -12.222 1.00 95.50 252 SER A O 1
ATOM 2005 N N . ILE A 1 253 ? 6.187 -8.536 -12.176 1.00 96.06 253 ILE A N 1
ATOM 2006 C CA . ILE A 1 253 ? 5.113 -7.998 -11.343 1.00 96.06 253 ILE A CA 1
ATOM 2007 C C . ILE A 1 253 ? 4.749 -9.023 -10.277 1.00 96.06 253 ILE A C 1
ATOM 2009 O O . ILE A 1 253 ? 4.558 -10.201 -10.578 1.00 96.06 253 ILE A O 1
ATOM 2013 N N . LEU A 1 254 ? 4.669 -8.568 -9.033 1.00 97.00 254 LEU A N 1
ATOM 2014 C CA . LEU A 1 254 ? 4.156 -9.317 -7.899 1.00 97.00 254 LEU A CA 1
ATOM 2015 C C . LEU A 1 254 ? 2.790 -8.741 -7.538 1.00 97.00 254 LEU A C 1
ATOM 2017 O O . LEU A 1 254 ? 2.704 -7.626 -7.029 1.00 97.00 254 LEU A O 1
ATOM 2021 N N . VAL A 1 255 ? 1.727 -9.494 -7.809 1.00 97.25 255 VAL A N 1
ATOM 2022 C CA . VAL A 1 255 ? 0.357 -9.103 -7.457 1.00 97.25 255 VAL A CA 1
ATOM 2023 C C . VAL A 1 255 ? 0.012 -9.651 -6.074 1.00 97.25 255 VAL A C 1
ATOM 2025 O O . VAL A 1 255 ? 0.209 -10.835 -5.806 1.00 97.25 255 VAL A O 1
ATOM 2028 N N . LYS A 1 256 ? -0.512 -8.786 -5.206 1.00 95.69 256 LYS A N 1
ATOM 2029 C CA . LYS A 1 256 ? -0.994 -9.100 -3.859 1.00 95.69 256 LYS A CA 1
ATOM 2030 C C . LYS A 1 256 ? -2.516 -9.021 -3.856 1.00 95.69 256 LYS A C 1
ATOM 2032 O O . LYS A 1 256 ? -3.079 -7.994 -4.232 1.00 95.69 256 LYS A O 1
ATOM 2037 N N . GLN A 1 257 ? -3.169 -10.098 -3.435 1.00 95.62 257 GLN A N 1
ATOM 2038 C CA . GLN A 1 257 ? -4.618 -10.160 -3.262 1.00 95.62 257 GLN A CA 1
ATOM 2039 C C . GLN A 1 257 ? -4.966 -10.016 -1.781 1.00 95.62 257 GLN A C 1
ATOM 2041 O O . GLN A 1 257 ? -4.388 -10.691 -0.936 1.00 95.62 257 GLN A O 1
ATOM 2046 N N . TYR A 1 258 ? -5.964 -9.189 -1.489 1.00 94.81 258 TYR A N 1
ATOM 2047 C CA . TYR A 1 258 ? -6.555 -9.040 -0.168 1.00 94.81 258 TYR A CA 1
ATOM 2048 C C . TYR A 1 258 ? -8.036 -9.388 -0.245 1.00 94.81 258 TYR A C 1
ATOM 2050 O O . TYR A 1 258 ? -8.782 -8.765 -1.004 1.00 94.81 258 TYR A O 1
ATOM 2058 N N . VAL A 1 259 ? -8.475 -10.346 0.567 1.00 94.62 259 VAL A N 1
ATOM 2059 C CA . VAL A 1 259 ? -9.901 -10.502 0.864 1.00 94.62 259 VAL A CA 1
ATOM 2060 C C . VAL A 1 259 ? -10.280 -9.426 1.878 1.00 94.62 259 VAL A C 1
ATOM 2062 O O . VAL A 1 259 ? -9.502 -9.126 2.781 1.00 94.62 259 VAL A O 1
ATOM 2065 N N . GLN A 1 260 ? -11.446 -8.807 1.715 1.00 93.19 260 GLN A N 1
ATOM 2066 C CA . GLN A 1 260 ? -11.884 -7.687 2.545 1.00 93.19 260 GLN A CA 1
ATOM 2067 C C . GLN A 1 260 ? -13.253 -7.940 3.177 1.00 93.19 260 GLN A C 1
ATOM 2069 O O . GLN A 1 260 ? -14.077 -8.690 2.648 1.00 93.19 260 GLN A O 1
ATOM 2074 N N . SER A 1 261 ? -13.513 -7.270 4.301 1.00 93.25 261 SER A N 1
ATOM 2075 C CA . SER A 1 261 ? -14.870 -7.155 4.833 1.00 93.25 261 SER A CA 1
ATOM 2076 C C . SER A 1 261 ? -15.711 -6.209 3.966 1.00 93.25 261 SER A C 1
ATOM 2078 O O . SER A 1 261 ? -15.185 -5.430 3.162 1.00 93.25 261 SER A O 1
ATOM 2080 N N . VAL A 1 262 ? -17.034 -6.252 4.134 1.00 92.69 262 VAL A N 1
ATOM 2081 C CA . VAL A 1 262 ? -17.940 -5.349 3.406 1.00 92.69 262 VAL A CA 1
ATOM 2082 C C . VAL A 1 262 ? -17.710 -3.885 3.790 1.00 92.69 262 VAL A C 1
ATOM 2084 O O . VAL A 1 262 ? -17.792 -3.001 2.937 1.00 92.69 262 VAL A O 1
ATOM 2087 N N . GLU A 1 263 ? -17.377 -3.625 5.053 1.00 93.06 263 GLU A N 1
ATOM 2088 C CA . GLU A 1 263 ? -17.086 -2.293 5.581 1.00 93.06 263 GLU A CA 1
ATOM 2089 C C . GLU A 1 263 ? -15.820 -1.722 4.934 1.00 93.06 263 GLU A C 1
ATOM 2091 O O . GLU A 1 263 ? -15.852 -0.603 4.422 1.00 93.06 263 GLU A O 1
ATOM 2096 N N . ALA A 1 264 ? -14.745 -2.518 4.868 1.00 93.81 264 ALA A N 1
ATOM 2097 C CA . ALA A 1 264 ? -13.495 -2.124 4.222 1.00 93.81 264 ALA A CA 1
ATOM 2098 C C . ALA A 1 264 ? -13.704 -1.845 2.725 1.00 93.81 264 ALA A C 1
ATOM 2100 O O . ALA A 1 264 ? -13.313 -0.790 2.225 1.00 93.81 264 ALA A O 1
ATOM 2101 N N . TYR A 1 265 ? -14.385 -2.751 2.012 1.00 94.25 265 TYR A N 1
ATOM 2102 C CA . TYR A 1 265 ? -14.689 -2.574 0.589 1.00 94.25 265 TYR A CA 1
ATOM 2103 C C . TYR A 1 265 ? -15.501 -1.298 0.327 1.00 94.25 265 TYR A C 1
ATOM 2105 O O . TYR A 1 265 ? -15.214 -0.543 -0.606 1.00 94.25 265 TYR A O 1
ATOM 2113 N N . THR A 1 266 ? -16.503 -1.033 1.170 1.00 92.62 266 THR A N 1
ATOM 2114 C CA . THR A 1 266 ? -17.354 0.160 1.071 1.00 92.62 266 THR A CA 1
ATOM 2115 C C . THR A 1 266 ? -16.548 1.431 1.316 1.00 92.62 266 THR A C 1
ATOM 2117 O O . THR A 1 266 ? -16.661 2.375 0.536 1.00 92.62 266 THR A O 1
ATOM 2120 N N . PHE A 1 267 ? -15.685 1.441 2.336 1.00 92.25 267 PHE A N 1
ATOM 2121 C CA . PHE A 1 267 ? -14.782 2.557 2.606 1.00 92.25 267 PHE A CA 1
ATOM 2122 C C . PHE A 1 267 ? -13.905 2.869 1.387 1.00 92.25 267 PHE A C 1
ATOM 2124 O O . PHE A 1 267 ? -13.948 3.982 0.861 1.00 92.25 267 PHE A O 1
ATOM 2131 N N . TYR A 1 268 ? -13.177 1.877 0.868 1.00 91.88 268 TYR A N 1
ATOM 2132 C CA . TYR A 1 268 ? -12.303 2.070 -0.291 1.00 91.88 268 TYR A CA 1
ATOM 2133 C C . TYR A 1 268 ? -13.076 2.425 -1.568 1.00 91.88 268 TYR A C 1
ATOM 2135 O O . TYR A 1 268 ? -12.575 3.191 -2.393 1.00 91.88 268 TYR A O 1
ATOM 2143 N N . LYS A 1 269 ? -14.317 1.945 -1.723 1.00 90.75 269 LYS A N 1
ATOM 2144 C CA . LYS A 1 269 ? -15.190 2.335 -2.839 1.00 90.75 269 LYS A CA 1
ATOM 2145 C C . LYS A 1 269 ? -15.512 3.826 -2.789 1.00 90.75 269 LYS A C 1
ATOM 2147 O O . LYS A 1 269 ? -15.320 4.512 -3.788 1.00 90.75 269 LYS A O 1
ATOM 2152 N N . ILE A 1 270 ? -15.932 4.326 -1.627 1.00 89.06 270 ILE A N 1
ATOM 2153 C CA . ILE A 1 270 ? -16.251 5.744 -1.433 1.00 89.06 270 ILE A CA 1
ATOM 2154 C C . ILE A 1 270 ? -14.994 6.600 -1.636 1.00 89.06 270 ILE A C 1
ATOM 2156 O O . ILE A 1 270 ? -15.046 7.592 -2.359 1.00 89.06 270 ILE A O 1
ATOM 2160 N N . VAL A 1 271 ? -13.845 6.201 -1.072 1.00 87.88 271 VAL A N 1
ATOM 2161 C CA . VAL A 1 271 ? -12.567 6.910 -1.279 1.00 87.88 271 VAL A CA 1
ATOM 2162 C C . VAL A 1 271 ? -12.206 6.971 -2.764 1.00 87.88 271 VAL A C 1
ATOM 2164 O O . VAL A 1 271 ? -11.833 8.033 -3.260 1.00 87.88 271 VAL A O 1
ATOM 2167 N N . LYS A 1 272 ? -12.359 5.864 -3.502 1.00 86.81 272 LYS A N 1
ATOM 2168 C CA . LYS A 1 272 ? -12.107 5.827 -4.947 1.00 86.81 272 LYS A CA 1
ATOM 2169 C C . LYS A 1 272 ? -13.040 6.766 -5.708 1.00 86.81 272 LYS A C 1
ATOM 2171 O O . LYS A 1 272 ? -12.570 7.516 -6.558 1.00 86.81 272 LYS A O 1
ATOM 2176 N N . GLU A 1 273 ? -14.338 6.741 -5.418 1.00 84.12 273 GLU A N 1
ATOM 2177 C CA . GLU A 1 273 ? -15.337 7.593 -6.076 1.00 84.12 273 GLU A CA 1
ATOM 2178 C C . GLU A 1 273 ? -15.075 9.086 -5.818 1.00 84.12 273 GLU A C 1
ATOM 2180 O O . GLU A 1 273 ? -15.148 9.886 -6.750 1.00 84.12 273 GLU A O 1
ATOM 2185 N N . LEU A 1 274 ? -14.671 9.451 -4.596 1.00 79.12 274 LEU A N 1
ATOM 2186 C CA . LEU A 1 274 ? -14.297 10.824 -4.236 1.00 79.12 274 LEU A CA 1
ATOM 2187 C C . LEU A 1 274 ? -12.946 11.264 -4.817 1.00 79.12 274 LEU A C 1
ATOM 2189 O O . LEU A 1 274 ? -12.774 12.438 -5.135 1.00 79.12 274 LEU A O 1
ATOM 2193 N N . GLY A 1 275 ? -11.992 10.346 -4.979 1.00 71.56 275 GLY A N 1
ATOM 2194 C CA . GLY A 1 275 ? -10.704 10.628 -5.619 1.00 71.56 275 GLY A CA 1
ATOM 2195 C C . GLY A 1 275 ? -10.780 10.712 -7.149 1.00 71.56 275 GLY A C 1
ATOM 2196 O O . GLY A 1 275 ? -9.928 11.332 -7.777 1.00 71.56 275 GLY A O 1
ATOM 2197 N N . SER A 1 276 ? -11.812 10.127 -7.767 1.00 62.00 276 SER A N 1
ATOM 2198 C CA . SER A 1 276 ? -11.977 10.055 -9.231 1.00 62.00 276 SER A CA 1
ATOM 2199 C C . SER A 1 276 ? -12.576 11.324 -9.858 1.00 62.00 276 SER A C 1
ATOM 2201 O O . SER A 1 276 ? -12.939 11.333 -11.037 1.00 62.00 276 SER A O 1
ATOM 2203 N N . VAL A 1 277 ? -12.705 12.410 -9.092 1.00 54.16 277 VAL A N 1
ATOM 2204 C CA . VAL A 1 277 ? -13.372 13.648 -9.513 1.00 54.16 277 VAL A CA 1
ATOM 2205 C C . VAL A 1 277 ? -12.420 14.503 -10.362 1.00 54.16 277 VAL A C 1
ATOM 2207 O O . VAL A 1 277 ? -11.894 15.520 -9.931 1.00 54.16 277 VAL A O 1
ATOM 2210 N N . GLY A 1 278 ? -12.183 14.068 -11.601 1.00 44.97 278 GLY A N 1
ATOM 2211 C CA . GLY A 1 278 ? -11.342 14.759 -12.588 1.00 44.97 278 GLY A CA 1
ATOM 2212 C C . GLY A 1 278 ? -12.087 15.724 -13.521 1.00 44.97 278 GLY A C 1
ATOM 2213 O O . GLY A 1 278 ? -11.503 16.199 -14.492 1.00 44.97 278 GLY A O 1
ATOM 2214 N N . SER A 1 279 ? -13.378 16.002 -13.296 1.00 43.72 279 SER A N 1
ATOM 2215 C CA . SER A 1 279 ? -14.158 16.892 -14.169 1.00 43.72 279 SER A CA 1
ATOM 2216 C C . SER A 1 279 ? -14.347 18.271 -13.542 1.00 43.72 279 SER A C 1
ATOM 2218 O O . SER A 1 279 ? -15.008 18.402 -12.513 1.00 43.72 279 SER A O 1
ATOM 2220 N N . LEU A 1 280 ? -13.837 19.307 -14.221 1.00 45.47 280 LEU A N 1
ATOM 2221 C CA . LEU A 1 280 ? -13.952 20.729 -13.850 1.00 45.47 280 LEU A CA 1
ATOM 2222 C C . LEU A 1 280 ? -15.399 21.187 -13.567 1.00 45.47 280 LEU A C 1
ATOM 2224 O O . LEU A 1 280 ? -15.602 22.205 -12.914 1.00 45.47 280 LEU A O 1
ATOM 2228 N N . LEU A 1 281 ? -16.397 20.463 -14.088 1.00 44.84 281 LEU A N 1
ATOM 2229 C CA . LEU A 1 281 ? -17.820 20.821 -14.042 1.00 44.84 281 LEU A CA 1
ATOM 2230 C C . LEU A 1 281 ? -18.666 19.887 -13.165 1.00 44.84 281 LEU A C 1
ATOM 2232 O O . LEU A 1 281 ? -19.860 20.118 -13.000 1.00 44.84 281 LEU A O 1
ATOM 2236 N N . SER A 1 282 ? -18.065 18.835 -12.610 1.00 49.34 282 SER A N 1
ATOM 2237 C CA . SER A 1 282 ? -18.725 17.898 -11.703 1.00 49.34 282 SER A CA 1
ATOM 2238 C C . SER A 1 282 ? -17.863 17.749 -10.464 1.00 49.34 282 SER A C 1
ATOM 2240 O O . SER A 1 282 ? -17.297 16.689 -10.219 1.00 49.34 282 SER A O 1
ATOM 2242 N N . GLN A 1 283 ? -17.761 18.821 -9.682 1.00 48.06 283 GLN A N 1
ATOM 2243 C CA . GLN A 1 283 ? -17.264 18.716 -8.318 1.00 48.06 283 GLN A CA 1
ATOM 2244 C C . GLN A 1 283 ? -18.298 17.907 -7.531 1.00 48.06 283 GLN A C 1
ATOM 2246 O O . GLN A 1 283 ? -19.338 18.433 -7.135 1.00 48.06 283 GLN A O 1
ATOM 2251 N N . GLY A 1 284 ? -18.058 16.605 -7.358 1.00 48.62 284 GLY A N 1
ATOM 2252 C CA . GLY A 1 284 ? -18.782 15.849 -6.346 1.00 48.62 284 GLY A CA 1
ATOM 2253 C C . GLY A 1 284 ? -18.558 16.570 -5.024 1.00 48.62 284 GLY A C 1
ATOM 2254 O O . GLY A 1 284 ? -17.407 16.762 -4.644 1.00 48.62 284 GLY A O 1
ATOM 2255 N N . GLN A 1 285 ? -19.621 17.044 -4.367 1.00 49.09 285 GLN A N 1
ATOM 2256 C CA . GLN A 1 285 ? -19.496 17.588 -3.015 1.00 49.09 285 GLN A CA 1
ATOM 2257 C C . GLN A 1 285 ? -18.858 16.493 -2.157 1.00 49.09 285 GLN A C 1
ATOM 2259 O O . GLN A 1 285 ? -19.486 15.441 -2.003 1.00 49.09 285 GLN A O 1
ATOM 2264 N N . PRO A 1 286 ? -17.626 16.676 -1.646 1.00 56.03 286 PRO A N 1
ATOM 2265 C CA . PRO A 1 286 ? -16.961 15.611 -0.923 1.00 56.03 286 PRO A CA 1
ATOM 2266 C C . PRO A 1 286 ? -17.718 15.381 0.380 1.00 56.03 286 PRO A C 1
ATOM 2268 O O . PRO A 1 286 ? -17.668 16.193 1.305 1.00 56.03 286 PRO A O 1
ATOM 2271 N N . GLY A 1 287 ? -18.485 14.295 0.432 1.00 62.41 287 GLY A N 1
ATOM 2272 C CA . GLY A 1 287 ? -19.029 13.797 1.683 1.00 62.41 287 GLY A CA 1
ATOM 2273 C C . GLY A 1 287 ? -17.884 13.369 2.598 1.00 62.41 287 GLY A C 1
ATOM 2274 O O . GLY A 1 287 ? -16.822 12.951 2.138 1.00 62.41 287 GLY A O 1
ATOM 2275 N N . TYR A 1 288 ? -18.094 13.465 3.907 1.00 71.88 288 TYR A N 1
ATOM 2276 C CA . TYR A 1 288 ? -17.167 12.884 4.871 1.00 71.88 288 TYR A CA 1
ATOM 2277 C C . TYR A 1 288 ? -17.186 11.355 4.738 1.00 71.88 288 TYR A C 1
ATOM 2279 O O . TYR A 1 288 ? -18.243 10.737 4.877 1.00 71.88 288 TYR A O 1
ATOM 2287 N N . VAL A 1 289 ? -16.026 10.746 4.469 1.00 78.81 289 VAL A N 1
ATOM 2288 C CA . VAL A 1 289 ? -15.894 9.285 4.433 1.00 78.81 289 VAL A CA 1
ATOM 2289 C C . VAL A 1 289 ? -15.790 8.775 5.857 1.00 78.81 289 VAL A C 1
ATOM 2291 O O . VAL A 1 289 ? -14.758 8.924 6.509 1.00 78.81 289 VAL A O 1
ATOM 2294 N N . THR A 1 290 ? -16.865 8.168 6.346 1.00 80.06 290 THR A N 1
ATOM 2295 C CA . THR A 1 290 ? -16.843 7.505 7.648 1.00 80.06 290 THR A CA 1
ATOM 2296 C C . THR A 1 290 ? -16.005 6.237 7.550 1.00 80.06 290 THR A C 1
ATOM 2298 O O . THR A 1 290 ? -16.360 5.290 6.849 1.00 80.06 290 THR A O 1
ATOM 2301 N N . GLY A 1 291 ? -14.864 6.258 8.227 1.00 87.62 291 GLY A N 1
ATOM 2302 C CA . GLY A 1 291 ? -14.024 5.094 8.448 1.00 87.62 291 GLY A CA 1
ATOM 2303 C C . GLY A 1 291 ? -14.441 4.305 9.685 1.00 87.62 291 GLY A C 1
ATOM 2304 O O . GLY A 1 291 ? -15.561 4.443 10.175 1.00 87.62 291 GLY A O 1
ATOM 2305 N N . ASN A 1 292 ? -13.524 3.502 10.221 1.00 93.00 292 ASN A N 1
ATOM 2306 C CA . ASN A 1 292 ? -13.753 2.741 11.452 1.00 93.00 292 ASN A CA 1
ATOM 2307 C C . ASN A 1 292 ? -12.984 3.287 12.668 1.00 93.00 292 ASN A C 1
ATOM 2309 O O . ASN A 1 292 ? -12.945 2.629 13.704 1.00 93.00 292 ASN A O 1
ATOM 2313 N N . MET A 1 293 ? -12.399 4.481 12.553 1.00 94.31 293 MET A N 1
ATOM 2314 C CA . MET A 1 293 ? -11.672 5.174 13.617 1.00 94.31 293 MET A CA 1
ATOM 2315 C C . MET A 1 293 ? -12.559 6.210 14.314 1.00 94.31 293 MET A C 1
ATOM 2317 O O . MET A 1 293 ? -13.265 6.969 13.652 1.00 94.31 293 MET A O 1
ATOM 2321 N N . VAL A 1 294 ? -12.480 6.287 15.643 1.00 93.75 294 VAL A N 1
ATOM 2322 C CA . VAL A 1 294 ? -13.202 7.271 16.464 1.00 93.75 294 VAL A CA 1
ATOM 2323 C C . VAL A 1 294 ? -12.277 7.919 17.494 1.00 93.75 294 VAL A C 1
ATOM 2325 O O . VAL A 1 294 ? -11.345 7.284 17.985 1.00 93.75 294 VAL A O 1
ATOM 2328 N N . SER A 1 295 ? -12.535 9.183 17.835 1.00 93.88 295 SER A N 1
ATOM 2329 C CA . SER A 1 295 ? -11.877 9.871 18.956 1.00 93.88 295 SER A CA 1
ATOM 2330 C C . SER A 1 295 ? -12.514 9.436 20.278 1.00 93.88 295 SER A C 1
ATOM 2332 O O . SER A 1 295 ? -13.738 9.460 20.422 1.00 93.88 295 SER A O 1
ATOM 2334 N N . GLU A 1 296 ? -11.696 9.043 21.258 1.00 92.88 296 GLU A N 1
ATOM 2335 C CA . GLU A 1 296 ? -12.186 8.602 22.573 1.00 92.88 296 GLU A CA 1
ATOM 2336 C C . GLU A 1 296 ? -12.707 9.776 23.418 1.00 92.88 296 GLU A C 1
ATOM 2338 O O . GLU A 1 296 ? -13.594 9.603 24.254 1.00 92.88 296 GLU A O 1
ATOM 2343 N N . ALA A 1 297 ? -12.178 10.983 23.192 1.00 91.50 297 ALA A N 1
ATOM 2344 C CA . ALA A 1 297 ? -12.564 12.180 23.935 1.00 91.50 297 ALA A CA 1
ATOM 2345 C C . ALA A 1 297 ? -13.817 12.858 23.358 1.00 91.50 297 ALA A C 1
ATOM 2347 O O . ALA A 1 297 ? -14.628 13.398 24.113 1.00 91.50 297 ALA A O 1
ATOM 2348 N N . ASN A 1 298 ? -13.978 12.852 22.031 1.00 89.44 298 ASN A N 1
ATOM 2349 C CA . ASN A 1 298 ? -15.093 13.510 21.356 1.00 89.44 298 ASN A CA 1
ATOM 2350 C C . ASN A 1 298 ? -15.618 12.663 20.184 1.00 89.44 298 ASN A C 1
ATOM 2352 O O . ASN A 1 298 ? -15.064 12.737 19.090 1.00 89.44 298 ASN A O 1
ATOM 2356 N N . PRO A 1 299 ? -16.744 11.948 20.348 1.00 84.62 299 PRO A N 1
ATOM 2357 C CA . PRO A 1 299 ? -17.333 11.141 19.276 1.00 84.62 299 PRO A CA 1
ATOM 2358 C C . PRO A 1 299 ? -17.755 11.925 18.022 1.00 84.62 299 PRO A C 1
ATOM 2360 O O . PRO A 1 299 ? -17.990 11.318 16.982 1.00 84.62 299 PRO A O 1
ATOM 2363 N N . ASN A 1 300 ? -17.878 13.256 18.110 1.00 85.69 300 ASN A N 1
ATOM 2364 C CA . ASN A 1 300 ? -18.197 14.117 16.968 1.00 85.69 300 ASN A CA 1
ATOM 2365 C C . ASN A 1 300 ? -16.945 14.634 16.235 1.00 85.69 300 ASN A C 1
ATOM 2367 O O . ASN A 1 300 ? -17.083 15.290 15.203 1.00 85.69 300 ASN A O 1
ATOM 2371 N N . GLU A 1 301 ? -15.741 14.401 16.770 1.00 88.38 301 GLU A N 1
ATOM 2372 C CA . GLU A 1 301 ? -14.486 14.737 16.094 1.00 88.38 301 GLU A CA 1
ATOM 2373 C C . GLU A 1 301 ? -14.306 13.837 14.871 1.00 88.38 301 GLU A C 1
ATOM 2375 O O . GLU A 1 301 ? -14.467 12.617 14.939 1.00 88.38 301 GLU A O 1
ATOM 2380 N N . LYS A 1 302 ? -13.974 14.449 13.734 1.00 88.44 302 LYS A N 1
ATOM 2381 C CA . LYS A 1 302 ? -13.775 13.717 12.486 1.00 88.44 302 LYS A CA 1
ATOM 2382 C C . LYS A 1 302 ? -12.419 13.030 12.499 1.00 88.44 302 LYS A C 1
ATOM 2384 O O . LYS A 1 302 ? -11.402 13.645 12.803 1.00 88.44 302 LYS A O 1
ATOM 2389 N N . VAL A 1 303 ? -12.415 11.772 12.079 1.00 90.75 303 VAL A N 1
ATOM 2390 C CA . VAL A 1 303 ? -11.209 10.980 11.815 1.00 90.75 303 VAL A CA 1
ATOM 2391 C C . VAL A 1 303 ? -11.402 10.273 10.485 1.00 90.75 303 VAL A C 1
ATOM 2393 O O . VAL A 1 303 ? -12.471 9.727 10.221 1.00 90.75 303 VAL A O 1
ATOM 2396 N N . LEU A 1 304 ? -10.407 10.314 9.615 1.00 89.62 304 LEU A N 1
ATOM 2397 C CA . LEU A 1 304 ? -10.441 9.617 8.337 1.00 89.62 304 LEU A CA 1
ATOM 2398 C C . LEU A 1 304 ? -9.556 8.385 8.426 1.00 89.62 304 LEU A C 1
ATOM 2400 O O . LEU A 1 304 ? -8.510 8.414 9.067 1.00 89.62 304 LEU A O 1
ATOM 2404 N N . GLY A 1 305 ? -9.957 7.311 7.759 1.00 88.50 305 GLY A N 1
ATOM 2405 C CA . GLY A 1 305 ? -9.144 6.107 7.705 1.00 88.50 305 GLY A CA 1
ATOM 2406 C C . GLY A 1 305 ? -9.875 4.839 8.084 1.00 88.50 305 GLY A C 1
ATOM 2407 O O . GLY A 1 305 ? -10.884 4.861 8.788 1.00 88.50 305 GLY A O 1
ATOM 2408 N N . PHE A 1 306 ? -9.335 3.727 7.615 1.00 91.44 306 PHE A N 1
ATOM 2409 C CA . PHE A 1 306 ? -9.828 2.401 7.932 1.00 91.44 306 PHE A CA 1
ATOM 2410 C C . PHE A 1 306 ? -8.653 1.540 8.390 1.00 91.44 306 PHE A C 1
ATOM 2412 O O . PHE A 1 306 ? -7.599 1.545 7.750 1.00 91.44 306 PHE A O 1
ATOM 2419 N N . PHE A 1 307 ? -8.851 0.859 9.516 1.00 92.00 307 PHE A N 1
ATOM 2420 C CA . PHE A 1 307 ? -7.991 -0.188 10.055 1.00 92.00 307 PHE A CA 1
ATOM 2421 C C . PHE A 1 307 ? -8.487 -1.564 9.620 1.00 92.00 307 PHE A C 1
ATOM 2423 O O . PHE A 1 307 ? -9.681 -1.840 9.884 1.00 92.00 307 PHE A O 1
#

Radius of gyration: 27.43 Å; Cα contacts (8 Å, |Δi|>4): 567; chains: 1; bounding box: 64×80×68 Å

Solvent-accessible surface area (backbone atoms only — not comparable to full-atom values): 18239 Å² total; per-residue (Å²): 112,72,67,60,55,50,53,52,52,54,53,52,58,56,58,70,69,72,67,83,77,76,79,80,77,81,76,78,82,75,89,75,80,29,49,34,39,49,40,68,86,48,70,55,81,34,64,41,56,39,40,44,30,35,59,63,57,93,91,45,89,65,84,43,67,52,67,79,50,50,40,36,42,37,34,78,85,71,49,75,46,51,37,44,72,37,90,88,80,54,34,29,35,33,76,56,63,49,44,61,50,80,92,39,38,36,27,47,38,38,34,41,69,89,67,51,43,35,38,38,57,75,42,60,64,55,63,88,71,69,75,72,46,77,50,75,44,81,45,77,35,84,89,79,72,43,51,26,38,36,34,27,34,31,31,64,42,94,82,66,75,61,47,30,40,36,51,48,39,42,36,40,26,41,45,68,55,89,78,62,59,53,50,46,79,44,81,42,77,74,36,86,90,78,73,43,66,46,76,49,74,45,82,47,87,56,77,47,72,50,76,51,76,50,68,63,78,84,83,47,68,54,67,28,82,89,48,97,50,46,49,50,72,71,44,79,77,49,78,44,50,72,82,40,70,54,68,73,72,41,67,48,74,49,79,45,81,39,61,43,49,72,67,56,50,49,44,53,48,54,53,44,60,66,69,63,59,82,46,97,86,51,76,68,79,80,69,85,66,75,43,46,44,41,34,77,87,40,82,83,54,71,39,37,31,47,111

pLDDT: mean 88.03, std 11.68, range [43.72, 98.12]

Secondary structure (DSSP, 8-state):
-HHHHHHHHHHHHHHTT-----------------EEEEE---SSSB--EEEEEE---TT--S-EEPPS-EEEEEETTS-EEEEEE-TTT--EEESS-B-PPTT-EEEEEEE-TTS-EEEEPPEEPPPP----EEEEEEEEETTTTEEEEEEEEEEE-TTS---EEEEEEEEEEEEE-SS--SEEEEEEEEETTTTEEEEEEEE-----EEEEEEE--S-EEEE-TTSSSSEEEEEEEEEEETT-GGGSSEEEEEEEEEE--HHHHHHHHHHHHHHT---TT----------SEEESS-TTS-EEEE-